Protein AF-0000000070488536 (afdb_homodimer)

Sequence (228 aa):
MSLSNERFMKEELINLRMKEGGNLTEHVNTFDMCIAGLQKVDVVYSTEDVAMMLWAPLPPSYEHFRKMLMIGKIILNFEEVVQDLVHHTLAQNFGDSSQVKIKMQDGVVGSLTEMSLSNERFMKEELINLRMKEGGNLTEHVNTFDMCIAGLQKVDVVYSTEDVAMMLWAPLPPSYEHFRKMLMIGKIILNFEEVVQDLVHHTLAQNFGDSSQVKIKMQDGVVGSLTE

Solvent-accessible surface area (backbone atoms only — not comparable to full-atom values): 13513 Å² total; per-residue (Å²): 121,55,73,61,51,49,51,49,36,49,43,50,54,63,57,53,66,49,55,84,89,50,58,62,68,61,48,51,51,54,52,49,50,32,53,53,55,31,45,72,64,71,46,79,74,54,56,54,55,53,28,43,67,62,50,58,41,48,35,76,93,42,44,70,60,46,51,50,57,64,70,43,88,68,83,50,41,53,69,57,48,51,52,52,46,52,55,50,54,50,48,54,52,41,67,72,29,81,81,66,78,80,80,75,82,65,73,76,76,64,82,74,74,123,122,53,74,61,51,48,53,50,36,50,42,51,55,64,57,53,66,49,55,83,89,50,60,64,69,61,48,51,50,55,51,48,51,32,52,53,56,31,44,70,64,72,46,79,73,55,56,54,54,53,27,43,67,63,52,56,40,49,35,76,94,40,45,68,59,46,51,51,59,64,69,43,87,67,83,49,40,52,69,57,48,51,51,52,48,52,54,50,52,50,49,55,53,41,65,73,26,82,82,64,78,80,80,77,81,66,71,76,73,61,76,74,73,121

Nearest PDB structures (foldseek):
  7nli-assembly1_B  TM=8.536E-01  e=3.505E-02  Saccharomyces cerevisiae
  7nlg-assembly2_C-2  TM=8.415E-01  e=3.949E-02  Saccharomyces cerevisiae
  8gyn-assembly1_A  TM=2.430E-01  e=7.065E+00  Danio rerio
  7nli-assembly1_B  TM=8.538E-01  e=3.543E-02  Saccharomyces cerevisiae
  7nlg-assembly2_C-2  TM=8.417E-01  e=3.991E-02  Saccharomyces cerevisiae

pLDDT: mean 81.38, std 21.71, range [22.3, 98.06]

Structure (mmCIF, N/CA/C/O backbone):
data_AF-0000000070488536-model_v1
#
loop_
_entity.id
_entity.type
_entity.pdbx_description
1 polymer 'PREDICTED: Retrovirus-related Pol poly from transposon TNT'
#
loop_
_atom_site.group_PDB
_atom_site.id
_atom_site.type_symbol
_atom_site.label_atom_id
_atom_site.label_alt_id
_atom_site.label_comp_id
_atom_site.label_asym_id
_atom_site.label_entity_id
_atom_site.label_seq_id
_atom_site.pdbx_PDB_ins_code
_atom_site.Cartn_x
_atom_site.Cartn_y
_atom_site.Cartn_z
_atom_site.occupancy
_atom_site.B_iso_or_equiv
_atom_site.auth_seq_id
_atom_site.auth_comp_id
_atom_site.auth_asym_id
_atom_site.auth_atom_id
_atom_site.pdbx_PDB_model_num
ATOM 1 N N . MET A 1 1 ? -12.781 1.729 -18.656 1 52.5 1 MET A N 1
ATOM 2 C CA . MET A 1 1 ? -11.391 1.304 -18.562 1 52.5 1 MET A CA 1
ATOM 3 C C . MET A 1 1 ? -11.297 -0.152 -18.109 1 52.5 1 MET A C 1
ATOM 5 O O . MET A 1 1 ? -12.211 -0.668 -17.469 1 52.5 1 MET A O 1
ATOM 9 N N . SER A 1 2 ? -10.445 -0.979 -18.672 1 67.88 2 SER A N 1
ATOM 10 C CA . SER A 1 2 ? -10.375 -2.434 -18.578 1 67.88 2 SER A CA 1
ATOM 11 C C . SER A 1 2 ? -9.914 -2.883 -17.203 1 67.88 2 SER A C 1
ATOM 13 O O . SER A 1 2 ? -9.391 -2.082 -16.422 1 67.88 2 SER A O 1
ATOM 15 N N . LEU A 1 3 ? -10.445 -3.957 -16.719 1 67.38 3 LEU A N 1
ATOM 16 C CA . LEU A 1 3 ? -9.969 -4.66 -15.531 1 67.38 3 LEU A CA 1
ATOM 17 C C . LEU A 1 3 ? -8.453 -4.551 -15.414 1 67.38 3 LEU A C 1
ATOM 19 O O . LEU A 1 3 ? -7.926 -4.375 -14.312 1 67.38 3 LEU A O 1
ATOM 23 N N . SER A 1 4 ? -7.895 -4.512 -16.5 1 77.44 4 SER A N 1
ATOM 24 C CA . SER A 1 4 ? -6.438 -4.426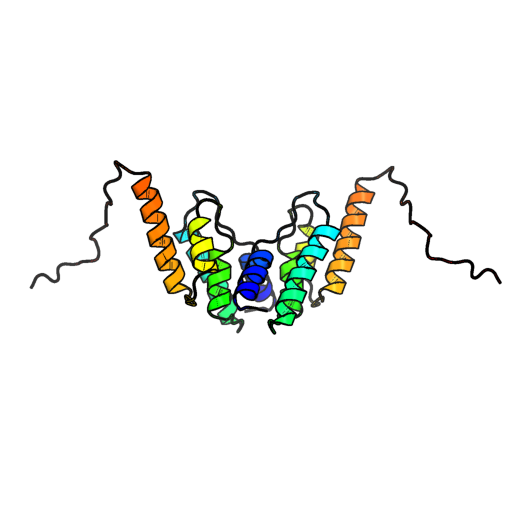 -16.547 1 77.44 4 SER A CA 1
ATOM 25 C C . SER A 1 4 ? -5.949 -3.07 -16.047 1 77.44 4 SER A C 1
ATOM 27 O O . SER A 1 4 ? -4.949 -2.988 -15.336 1 77.44 4 SER A O 1
ATOM 29 N N . ASN A 1 5 ? -6.699 -2.115 -16.297 1 84.88 5 ASN A N 1
ATOM 30 C CA . ASN A 1 5 ? -6.32 -0.778 -15.859 1 84.88 5 ASN A CA 1
ATOM 31 C C . ASN A 1 5 ? -6.477 -0.618 -14.352 1 84.88 5 ASN A C 1
ATOM 33 O O . ASN A 1 5 ? -5.664 0.049 -13.711 1 84.88 5 ASN A O 1
ATOM 37 N N . GLU A 1 6 ? -7.477 -1.291 -13.891 1 91.88 6 GLU A N 1
ATOM 38 C CA . GLU A 1 6 ? -7.715 -1.265 -12.453 1 91.88 6 GLU A CA 1
ATOM 39 C C . GLU A 1 6 ? -6.543 -1.869 -11.688 1 91.88 6 GLU A C 1
ATOM 41 O O . GLU A 1 6 ? -6.027 -1.26 -10.75 1 91.88 6 GLU A O 1
ATOM 46 N N . ARG A 1 7 ? -6.117 -3.008 -12.117 1 91.5 7 ARG A N 1
ATOM 47 C CA . ARG A 1 7 ? -5.012 -3.693 -11.461 1 91.5 7 ARG A CA 1
ATOM 48 C C . ARG A 1 7 ? -3.727 -2.879 -11.555 1 91.5 7 ARG A C 1
ATOM 50 O O . ARG A 1 7 ? -2.963 -2.797 -10.594 1 91.5 7 ARG A O 1
ATOM 57 N N . PHE A 1 8 ? -3.59 -2.318 -12.688 1 92.75 8 PHE A N 1
ATOM 58 C CA . PHE A 1 8 ? -2.391 -1.516 -12.898 1 92.75 8 PHE A CA 1
ATOM 59 C C . PHE A 1 8 ? -2.369 -0.315 -11.953 1 92.75 8 PHE A C 1
ATOM 61 O O . PHE A 1 8 ? -1.357 -0.047 -11.305 1 92.75 8 PHE A O 1
ATOM 68 N N . MET A 1 9 ? -3.445 0.365 -11.875 1 94.44 9 MET A N 1
ATOM 69 C CA . MET A 1 9 ? -3.525 1.554 -11.031 1 94.44 9 MET A CA 1
ATOM 70 C C . MET A 1 9 ? -3.365 1.188 -9.562 1 94.44 9 MET A C 1
ATOM 72 O O . MET A 1 9 ? -2.705 1.903 -8.805 1 94.44 9 MET A O 1
ATOM 76 N N . LYS A 1 10 ? -3.967 0.063 -9.211 1 95.81 10 LYS A N 1
ATOM 77 C CA . LYS A 1 10 ? -3.812 -0.388 -7.832 1 95.81 10 LYS A CA 1
ATOM 78 C C . LYS A 1 10 ? -2.359 -0.736 -7.527 1 95.81 10 LYS A C 1
ATOM 80 O O . LYS A 1 10 ? -1.839 -0.379 -6.469 1 95.81 10 LYS A O 1
ATOM 85 N N . GLU A 1 11 ? -1.736 -1.393 -8.477 1 95 11 GLU A N 1
ATOM 86 C CA . GLU A 1 11 ? -0.332 -1.748 -8.297 1 95 11 GLU A CA 1
ATOM 87 C C . GLU A 1 11 ? 0.54 -0.503 -8.156 1 95 11 GLU A C 1
ATOM 89 O O . GLU A 1 11 ? 1.431 -0.452 -7.309 1 95 11 GLU A O 1
ATOM 94 N N . GLU A 1 12 ? 0.282 0.421 -9.008 1 95.5 12 GLU A N 1
ATOM 95 C CA . GLU A 1 12 ? 1.028 1.675 -8.945 1 95.5 12 GLU A CA 1
ATOM 96 C C . GLU A 1 12 ? 0.834 2.365 -7.598 1 95.5 12 GLU A C 1
ATOM 98 O O . GLU A 1 12 ? 1.793 2.865 -7.008 1 95.5 12 GLU A O 1
ATOM 103 N N . LEU A 1 13 ? -0.349 2.354 -7.098 1 97.06 13 LEU A N 1
ATOM 104 C CA . LEU A 1 13 ? -0.687 3 -5.836 1 97.06 13 LEU A CA 1
ATOM 105 C C . LEU A 1 13 ? 0 2.301 -4.664 1 97.06 13 LEU A C 1
ATOM 107 O O . LEU A 1 13 ? 0.591 2.957 -3.805 1 97.06 13 LEU A O 1
ATOM 111 N N . ILE A 1 14 ? -0.033 1.025 -4.641 1 97.06 14 ILE A N 1
ATOM 112 C CA . ILE A 1 14 ? 0.523 0.214 -3.564 1 97.06 14 ILE A CA 1
ATOM 113 C C . ILE A 1 14 ? 2.037 0.404 -3.504 1 97.06 14 ILE A C 1
ATOM 115 O O . ILE A 1 14 ? 2.625 0.42 -2.42 1 97.06 14 ILE A O 1
ATOM 119 N N . ASN A 1 15 ? 2.658 0.594 -4.648 1 96.38 15 ASN A N 1
ATOM 120 C CA . ASN A 1 15 ? 4.113 0.68 -4.711 1 96.38 15 ASN A CA 1
ATOM 121 C C . ASN A 1 15 ? 4.59 2.129 -4.688 1 96.38 15 ASN A C 1
ATOM 123 O O . ASN A 1 15 ? 5.793 2.391 -4.645 1 96.38 15 ASN A O 1
ATOM 127 N N . LEU A 1 16 ? 3.695 3.049 -4.738 1 96.81 16 LEU A N 1
ATOM 128 C CA . LEU A 1 16 ? 4.07 4.457 -4.824 1 96.81 16 LEU A CA 1
ATOM 129 C C . LEU A 1 16 ? 4.789 4.906 -3.557 1 96.81 16 LEU A C 1
ATOM 131 O O . LEU A 1 16 ? 4.277 4.723 -2.449 1 96.81 16 LEU A O 1
ATOM 135 N N . ARG A 1 17 ? 5.902 5.473 -3.709 1 95.19 17 ARG A N 1
ATOM 136 C CA . ARG A 1 17 ? 6.715 6 -2.617 1 95.19 17 ARG A CA 1
ATOM 137 C C . ARG A 1 17 ? 7.434 7.277 -3.039 1 95.19 17 ARG A C 1
ATOM 139 O O . ARG A 1 17 ? 7.934 7.371 -4.164 1 95.19 17 ARG A O 1
ATOM 146 N N . MET A 1 18 ? 7.559 8.141 -2.051 1 93.75 18 MET A N 1
ATOM 147 C CA . MET A 1 18 ? 8.398 9.312 -2.268 1 93.75 18 MET A CA 1
ATOM 148 C C . MET A 1 18 ? 9.812 9.07 -1.754 1 93.75 18 MET A C 1
ATOM 150 O O . MET A 1 18 ? 10 8.602 -0.629 1 93.75 18 MET A O 1
ATOM 154 N N . LYS A 1 19 ? 10.789 9.398 -2.564 1 93.31 19 LYS A N 1
ATOM 155 C CA . LYS A 1 19 ? 12.172 9.305 -2.119 1 93.31 19 LYS A CA 1
ATOM 156 C C . LYS A 1 19 ? 12.539 10.492 -1.226 1 93.31 19 LYS A C 1
ATOM 158 O O . LYS A 1 19 ? 11.906 11.547 -1.29 1 93.31 19 LYS A O 1
ATOM 163 N N . GLU A 1 20 ? 13.578 10.156 -0.314 1 92.81 20 GLU A N 1
ATOM 1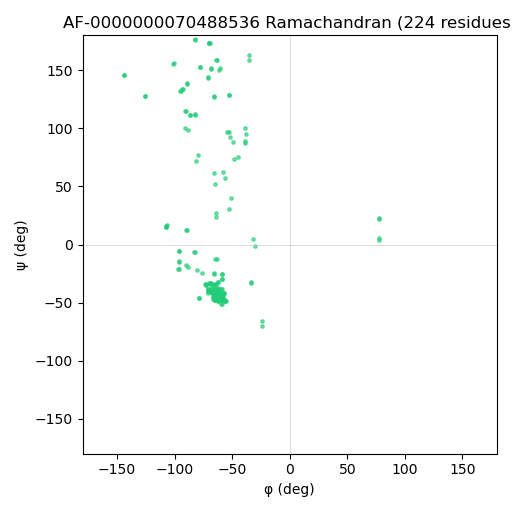64 C CA . GLU A 1 20 ? 14.109 11.281 0.453 1 92.81 20 GLU A CA 1
ATOM 165 C C . GLU A 1 20 ? 14.531 12.422 -0.465 1 92.81 20 GLU A C 1
ATOM 167 O O . GLU A 1 20 ? 15.242 12.211 -1.448 1 92.81 20 GLU A O 1
ATOM 172 N N . GLY A 1 21 ? 14.039 13.609 -0.149 1 88.38 21 GLY A N 1
ATOM 173 C CA . GLY A 1 21 ? 14.383 14.766 -0.956 1 88.38 21 GLY A CA 1
ATOM 174 C C . GLY A 1 21 ? 13.609 14.836 -2.26 1 88.38 21 GLY A C 1
ATOM 175 O O . GLY A 1 21 ? 13.898 15.68 -3.115 1 88.38 21 GLY A O 1
ATOM 176 N N . GLY A 1 22 ? 12.727 13.969 -2.457 1 91.69 22 GLY A N 1
ATOM 177 C CA . GLY A 1 22 ? 11.93 13.938 -3.676 1 91.69 22 GLY A CA 1
ATOM 178 C C . GLY A 1 22 ? 10.961 15.094 -3.783 1 91.69 22 GLY A C 1
ATOM 179 O O . GLY A 1 22 ? 10.82 15.891 -2.848 1 91.69 22 GLY A O 1
ATOM 180 N N . ASN A 1 23 ? 10.328 15.203 -4.871 1 92.69 23 ASN A N 1
ATOM 181 C CA . ASN A 1 23 ? 9.391 16.266 -5.184 1 92.69 23 ASN A CA 1
ATOM 182 C C . ASN A 1 23 ? 7.984 15.945 -4.688 1 92.69 23 ASN A C 1
ATOM 184 O O . ASN A 1 23 ? 7.316 15.07 -5.242 1 92.69 23 ASN A O 1
ATOM 188 N N . LEU A 1 24 ? 7.547 16.672 -3.705 1 93.19 24 LEU A N 1
ATOM 189 C CA . LEU A 1 24 ? 6.246 16.422 -3.086 1 93.19 24 LEU A CA 1
ATOM 190 C C . LEU A 1 24 ? 5.121 16.609 -4.098 1 93.19 24 LEU A C 1
ATOM 192 O O . LEU A 1 24 ? 4.188 15.797 -4.141 1 93.19 24 LEU A O 1
ATOM 196 N N . THR A 1 25 ? 5.191 17.688 -4.875 1 93.38 25 THR A N 1
ATOM 197 C CA . THR A 1 25 ? 4.156 17.969 -5.863 1 93.38 25 THR A CA 1
ATOM 198 C C . THR A 1 25 ? 4.047 16.828 -6.871 1 93.38 25 THR A C 1
ATOM 200 O O . THR A 1 25 ? 2.943 16.391 -7.195 1 93.38 25 THR A O 1
ATOM 203 N N . GLU A 1 26 ? 5.148 16.344 -7.355 1 95.5 26 GLU A N 1
ATOM 204 C CA . GLU A 1 26 ? 5.145 15.219 -8.281 1 95.5 26 GLU A CA 1
ATOM 205 C C . GLU A 1 26 ? 4.547 13.969 -7.633 1 95.5 26 GLU A C 1
ATOM 207 O O . GLU A 1 26 ? 3.762 13.258 -8.258 1 95.5 26 GLU A O 1
ATOM 212 N N . HIS A 1 27 ? 4.93 13.727 -6.414 1 96.56 27 HIS A N 1
ATOM 213 C CA . HIS A 1 27 ? 4.398 12.586 -5.676 1 96.56 27 HIS A CA 1
ATOM 214 C C . HIS A 1 27 ? 2.885 12.672 -5.535 1 96.56 27 HIS A C 1
ATOM 216 O O . HIS A 1 27 ? 2.17 11.719 -5.844 1 96.56 27 HIS A O 1
ATOM 222 N N . VAL A 1 28 ? 2.395 13.82 -5.137 1 96.94 28 VAL A N 1
ATOM 223 C CA . VAL A 1 28 ? 0.968 14.039 -4.918 1 96.94 28 VAL A CA 1
ATOM 224 C C . VAL A 1 28 ? 0.221 13.922 -6.246 1 96.94 28 VAL A C 1
ATOM 226 O O . VAL A 1 28 ? -0.867 13.344 -6.305 1 96.94 28 VAL A O 1
ATOM 229 N N . ASN A 1 29 ? 0.796 14.453 -7.293 1 96.94 29 ASN A N 1
ATOM 230 C CA . ASN A 1 29 ? 0.165 14.375 -8.609 1 96.94 29 ASN A CA 1
ATOM 231 C C . ASN A 1 29 ? 0.019 12.938 -9.078 1 96.94 29 ASN A C 1
ATOM 233 O O . ASN A 1 29 ? -1.028 12.547 -9.602 1 96.94 29 ASN A O 1
ATOM 237 N N . THR A 1 30 ? 1.078 12.18 -8.961 1 97.5 30 THR A N 1
ATOM 238 C CA . THR A 1 30 ? 1.015 10.773 -9.344 1 97.5 30 THR A CA 1
ATOM 239 C C . THR A 1 30 ? -0.043 10.039 -8.523 1 97.5 30 THR A C 1
ATOM 241 O O . THR A 1 30 ? -0.825 9.258 -9.07 1 97.5 30 THR A O 1
ATOM 244 N N . PHE A 1 31 ? -0.039 10.312 -7.211 1 98.06 31 PHE A N 1
ATOM 245 C CA . PHE A 1 31 ? -1.028 9.727 -6.316 1 98.06 31 PHE A CA 1
ATOM 246 C C . PHE A 1 31 ? -2.441 10.055 -6.777 1 98.06 31 PHE A C 1
ATOM 248 O O . PHE A 1 31 ? -3.283 9.164 -6.906 1 98.06 31 PHE A O 1
ATOM 255 N N . ASP A 1 32 ? -2.668 11.266 -7.047 1 96.69 32 ASP A N 1
ATOM 256 C CA . ASP A 1 32 ? -3.979 11.742 -7.473 1 96.69 32 ASP A CA 1
ATOM 257 C C . ASP A 1 32 ? -4.406 11.094 -8.789 1 96.69 32 ASP A C 1
ATOM 259 O O . ASP A 1 32 ? -5.574 10.75 -8.969 1 96.69 32 ASP A O 1
ATOM 263 N N . MET A 1 33 ? -3.516 10.977 -9.648 1 97 33 MET A N 1
ATOM 264 C CA . MET A 1 33 ? -3.811 10.336 -10.922 1 97 33 MET A CA 1
ATOM 265 C C . MET A 1 33 ? -4.27 8.891 -10.719 1 97 33 MET A C 1
ATOM 267 O O . MET A 1 33 ? -5.215 8.438 -11.367 1 97 33 MET A O 1
ATOM 271 N N . CYS A 1 34 ? -3.621 8.188 -9.859 1 97.5 34 CYS A N 1
ATOM 272 C CA . CYS A 1 34 ? -4.004 6.805 -9.578 1 97.5 34 CYS A CA 1
ATOM 273 C C . CYS A 1 34 ? -5.402 6.738 -8.969 1 97.5 34 CYS A C 1
ATOM 275 O O . CYS A 1 34 ? -6.238 5.949 -9.414 1 97.5 34 CYS A O 1
ATOM 277 N N . ILE A 1 35 ? -5.648 7.598 -8.016 1 97.56 35 ILE A N 1
ATOM 278 C CA . ILE A 1 35 ? -6.934 7.613 -7.32 1 97.56 35 ILE A CA 1
ATOM 279 C C . ILE A 1 35 ? -8.039 7.973 -8.305 1 97.56 35 ILE A C 1
ATOM 281 O O . ILE A 1 35 ? -9.086 7.32 -8.336 1 97.56 35 ILE A O 1
ATOM 285 N N . ALA A 1 36 ? -7.801 9.008 -9.086 1 96 36 ALA A N 1
ATOM 286 C CA . ALA A 1 36 ? -8.773 9.422 -10.094 1 96 36 ALA A CA 1
ATOM 287 C C . ALA A 1 36 ? -9.031 8.312 -11.102 1 96 36 ALA A C 1
ATOM 289 O O . ALA A 1 36 ? -10.172 8.086 -11.508 1 96 36 ALA A O 1
ATOM 290 N N . GLY A 1 37 ? -7.945 7.699 -11.516 1 96.12 37 GLY A N 1
ATOM 291 C CA . GLY A 1 37 ? -8.086 6.582 -12.438 1 96.12 37 GLY A CA 1
ATOM 292 C C . GLY A 1 37 ? -8.922 5.449 -11.883 1 96.12 37 GLY A C 1
ATOM 293 O O . GLY A 1 37 ? -9.75 4.875 -12.594 1 96.12 37 GLY A O 1
ATOM 294 N N . LEU A 1 38 ? -8.82 5.148 -10.68 1 96.31 38 LEU A N 1
ATOM 295 C CA . LEU A 1 38 ? -9.57 4.086 -10.023 1 96.31 38 LEU A CA 1
ATOM 296 C C . LEU A 1 38 ? -11.039 4.473 -9.883 1 96.31 38 LEU A C 1
ATOM 298 O O . LEU A 1 38 ? -11.93 3.631 -10.047 1 96.31 38 LEU A O 1
ATOM 302 N N . GLN A 1 39 ? -11.258 5.699 -9.594 1 95 39 GLN A N 1
ATOM 303 C CA . GLN A 1 39 ? -12.625 6.184 -9.461 1 95 39 GLN A CA 1
ATOM 304 C C . GLN A 1 39 ? -13.391 6.043 -10.773 1 95 39 GLN A C 1
ATOM 306 O O . GLN A 1 39 ? -14.594 5.773 -10.773 1 95 39 GLN A O 1
ATOM 311 N N . LYS A 1 40 ? -12.664 6.18 -11.836 1 94.94 40 LYS A N 1
ATOM 312 C CA . LYS A 1 40 ? -13.289 6.074 -13.148 1 94.94 40 LYS A CA 1
ATOM 313 C C . LYS A 1 40 ? -13.805 4.664 -13.406 1 94.94 40 LYS A C 1
ATOM 315 O O . LYS A 1 40 ? -14.664 4.457 -14.266 1 94.94 40 LYS A O 1
ATOM 320 N N . VAL A 1 41 ? -13.289 3.701 -12.797 1 93.5 41 VAL A N 1
ATOM 321 C CA . VAL A 1 41 ? -13.734 2.32 -12.961 1 93.5 41 VAL A CA 1
ATOM 322 C C . VAL A 1 41 ? -14.492 1.868 -11.711 1 93.5 41 VAL A C 1
ATOM 324 O O . VAL A 1 41 ? -14.469 0.688 -11.359 1 93.5 41 VAL A O 1
ATOM 327 N N . ASP A 1 42 ? -14.914 2.805 -10.867 1 93.5 42 ASP A N 1
ATOM 328 C CA . ASP A 1 42 ? -15.836 2.645 -9.742 1 93.5 42 ASP A CA 1
ATOM 329 C C . ASP A 1 42 ? -15.133 2.018 -8.539 1 93.5 42 ASP A C 1
ATOM 331 O O . ASP A 1 42 ? -15.742 1.258 -7.785 1 93.5 42 ASP A O 1
ATOM 335 N N . VAL A 1 43 ? -13.906 2.143 -8.484 1 93.94 43 VAL A N 1
ATOM 336 C CA . VAL A 1 43 ? -13.172 1.801 -7.266 1 93.94 43 VAL A CA 1
ATOM 337 C C . VAL A 1 43 ? -13.047 3.033 -6.375 1 93.94 43 VAL A C 1
ATOM 339 O O . VAL A 1 43 ? -12.391 4.012 -6.742 1 93.94 43 VAL A O 1
ATOM 342 N N . VAL A 1 44 ? -13.719 2.859 -5.223 1 94.06 44 VAL A N 1
ATOM 343 C CA . VAL A 1 44 ? -13.742 3.994 -4.305 1 94.06 44 VAL A CA 1
ATOM 344 C C . VAL A 1 44 ? -13.242 3.561 -2.93 1 94.06 44 VAL A C 1
ATOM 346 O O . VAL A 1 44 ? -13.68 2.539 -2.398 1 94.06 44 VAL A O 1
ATOM 349 N N . TYR A 1 45 ? -12.305 4.305 -2.459 1 94.62 45 TYR A N 1
ATOM 350 C CA . TYR A 1 45 ? -11.773 4.094 -1.118 1 94.62 45 TYR A CA 1
ATOM 351 C C . TYR A 1 45 ? -12.359 5.102 -0.135 1 94.62 45 TYR A C 1
ATOM 353 O O . TYR A 1 45 ? -12.828 6.172 -0.535 1 94.62 45 TYR A O 1
ATOM 361 N N . SER A 1 46 ? -12.359 4.699 1.14 1 93.06 46 SER A N 1
ATOM 362 C CA . SER A 1 46 ? -12.789 5.656 2.152 1 93.06 46 SER A CA 1
ATOM 363 C C . SER A 1 46 ? -11.852 6.859 2.211 1 93.06 46 SER A C 1
ATOM 365 O O . SER A 1 46 ? -10.68 6.758 1.842 1 93.06 46 SER A O 1
ATOM 367 N N . THR A 1 47 ? -12.367 7.941 2.75 1 92.69 47 THR A N 1
ATOM 368 C CA . THR A 1 47 ? -11.594 9.172 2.904 1 92.69 47 THR A CA 1
ATOM 369 C C . THR A 1 47 ? -10.336 8.922 3.732 1 92.69 47 THR A C 1
ATOM 371 O O . THR A 1 47 ? -9.25 9.375 3.367 1 92.69 47 THR A O 1
ATOM 374 N N . GLU A 1 48 ? -10.438 8.219 4.73 1 90.31 48 GLU A N 1
ATOM 375 C CA . GLU A 1 48 ? -9.312 7.93 5.613 1 90.31 48 GLU A CA 1
ATOM 376 C C . GLU A 1 48 ? -8.273 7.047 4.918 1 90.31 48 GLU A C 1
ATOM 378 O O . GLU A 1 48 ? -7.07 7.281 5.043 1 90.31 48 GLU A O 1
ATOM 383 N N . ASP A 1 49 ? -8.758 6.078 4.184 1 94 49 ASP A N 1
ATOM 384 C CA . ASP A 1 49 ? -7.832 5.176 3.496 1 94 49 ASP A CA 1
ATOM 385 C C . ASP A 1 49 ? -7.023 5.922 2.438 1 94 49 ASP A C 1
ATOM 387 O O . ASP A 1 49 ? -5.816 5.711 2.311 1 94 49 ASP A O 1
ATOM 391 N N . VAL A 1 50 ? -7.723 6.742 1.714 1 96.38 50 VAL A N 1
ATOM 392 C CA . VAL A 1 50 ? -7.031 7.531 0.7 1 96.38 50 VAL A CA 1
ATOM 393 C C . VAL A 1 50 ? -5.977 8.414 1.363 1 96.38 50 VAL A C 1
ATOM 395 O O . VAL A 1 50 ? -4.828 8.469 0.912 1 96.38 50 VAL A O 1
ATOM 398 N N . ALA A 1 51 ? -6.332 9.07 2.426 1 95.31 51 ALA A N 1
ATOM 399 C CA . ALA A 1 51 ? -5.402 9.938 3.15 1 95.31 51 ALA A CA 1
ATOM 400 C C . ALA A 1 51 ? -4.199 9.141 3.656 1 95.31 51 ALA A C 1
ATOM 402 O O . ALA A 1 51 ? -3.053 9.562 3.488 1 95.31 51 ALA A O 1
ATOM 403 N N . MET A 1 52 ? -4.438 8.047 4.188 1 95.44 52 MET A N 1
ATOM 404 C CA . MET A 1 52 ? -3.375 7.234 4.77 1 95.44 52 MET A CA 1
ATOM 405 C C . MET A 1 52 ? -2.439 6.703 3.689 1 95.44 52 MET A C 1
ATOM 407 O O . MET A 1 52 ? -1.223 6.672 3.873 1 95.44 52 MET A O 1
ATOM 411 N N . MET A 1 53 ? -3.002 6.254 2.555 1 97.06 53 MET A N 1
ATOM 412 C CA . MET A 1 53 ? -2.186 5.742 1.456 1 97.06 53 MET A CA 1
ATOM 413 C C . MET A 1 53 ? -1.216 6.809 0.958 1 97.06 53 MET A C 1
ATOM 415 O O . MET A 1 53 ? -0.139 6.488 0.454 1 97.06 53 MET A O 1
ATOM 419 N N . LEU A 1 54 ? -1.582 8.016 1.166 1 96.69 54 LEU A N 1
ATOM 420 C CA . LEU A 1 54 ? -0.719 9.109 0.734 1 96.69 54 LEU A CA 1
ATOM 421 C C . LEU A 1 54 ? 0.43 9.312 1.715 1 96.69 54 LEU A C 1
ATOM 423 O O . LEU A 1 54 ? 1.593 9.391 1.31 1 96.69 54 LEU A O 1
ATOM 427 N N . TRP A 1 55 ? 0.089 9.32 2.994 1 94.12 55 TRP A N 1
ATOM 428 C CA . TRP A 1 55 ? 1.085 9.812 3.939 1 94.12 55 TRP A CA 1
ATOM 429 C C . TRP A 1 55 ? 1.867 8.656 4.559 1 94.12 55 TRP A C 1
ATOM 431 O O . TRP A 1 55 ? 2.994 8.844 5.023 1 94.12 55 TRP A O 1
ATOM 441 N N . ALA A 1 56 ? 1.378 7.441 4.559 1 93 56 ALA A N 1
ATOM 442 C CA . ALA A 1 56 ? 2.031 6.332 5.246 1 93 56 ALA A CA 1
ATOM 443 C C . ALA A 1 56 ? 3.373 6 4.598 1 93 56 ALA A C 1
ATOM 445 O O . ALA A 1 56 ? 4.348 5.699 5.293 1 93 56 ALA A O 1
ATOM 446 N N . PRO A 1 57 ? 3.479 6.148 3.26 1 92.75 57 PRO A N 1
ATOM 447 C CA . PRO A 1 57 ? 4.734 5.742 2.623 1 92.75 57 PRO A CA 1
ATOM 448 C C . PRO A 1 57 ? 5.75 6.875 2.545 1 92.75 57 PRO A C 1
ATOM 450 O O . PRO A 1 57 ? 6.773 6.75 1.864 1 92.75 57 PRO A O 1
ATOM 453 N N . LEU A 1 58 ? 5.562 7.93 3.205 1 94.69 58 LEU A N 1
ATOM 454 C CA . LEU A 1 58 ? 6.5 9.047 3.148 1 94.69 58 LEU A CA 1
ATOM 455 C C . LEU A 1 58 ? 7.828 8.68 3.807 1 94.69 58 LEU A C 1
ATOM 457 O O . LEU A 1 58 ? 7.859 7.859 4.73 1 94.69 58 LEU A O 1
ATOM 461 N N . PRO A 1 59 ? 8.898 9.289 3.338 1 95.06 59 PRO A N 1
ATOM 462 C CA . PRO A 1 59 ? 10.227 8.914 3.826 1 95.06 59 PRO A CA 1
ATOM 463 C C . PRO A 1 59 ? 10.469 9.336 5.273 1 95.06 59 PRO A C 1
ATOM 465 O O . PRO A 1 59 ? 9.641 10.047 5.859 1 95.06 59 PRO A O 1
ATOM 468 N N . PRO A 1 60 ? 11.547 8.945 5.832 1 94.31 60 PRO A N 1
ATOM 469 C CA . PRO A 1 60 ? 11.859 9.156 7.246 1 94.31 60 PRO A CA 1
ATOM 470 C C . PRO A 1 60 ? 11.867 10.633 7.637 1 94.31 60 PRO A C 1
A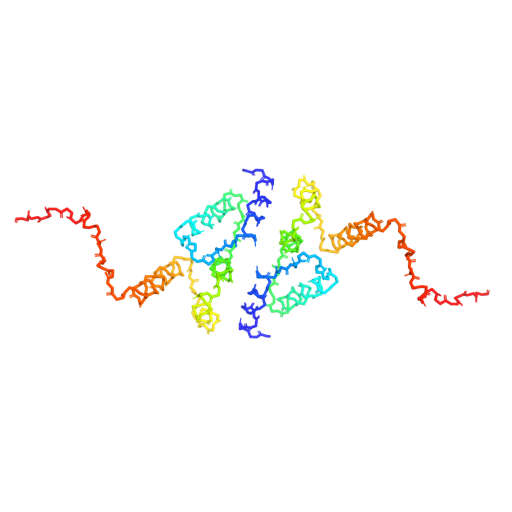TOM 472 O O . PRO A 1 60 ? 11.531 10.977 8.773 1 94.31 60 PRO A O 1
ATOM 475 N N . SER A 1 61 ? 12.172 11.5 6.781 1 90.81 61 SER A N 1
ATOM 476 C CA . SER A 1 61 ? 12.195 12.93 7.094 1 90.81 61 SER A CA 1
ATOM 477 C C . SER A 1 61 ? 10.805 13.438 7.438 1 90.81 61 SER A C 1
ATOM 479 O O . SER A 1 61 ? 10.664 14.523 8.016 1 90.81 61 SER A O 1
ATOM 481 N N . TYR A 1 62 ? 9.781 12.602 7.156 1 92.69 62 TYR A N 1
ATOM 482 C CA . TYR A 1 62 ? 8.406 12.984 7.441 1 92.69 62 TYR A CA 1
ATOM 483 C C . TYR A 1 62 ? 7.859 12.211 8.641 1 92.69 62 TYR A C 1
ATOM 485 O O . TYR A 1 62 ? 6.648 12.188 8.867 1 92.69 62 TYR A O 1
ATOM 493 N N . GLU A 1 63 ? 8.719 11.625 9.359 1 92.88 63 GLU A N 1
ATOM 494 C CA . GLU A 1 63 ? 8.297 10.75 10.445 1 92.88 63 GLU A CA 1
ATOM 495 C C . GLU A 1 63 ? 7.438 11.5 11.461 1 92.88 63 GLU A C 1
ATOM 497 O O . GLU A 1 63 ? 6.414 10.984 11.914 1 92.88 63 GLU A O 1
ATOM 502 N N . HIS A 1 64 ? 7.855 12.656 11.859 1 90.31 64 HIS A N 1
ATOM 503 C CA . HIS A 1 64 ? 7.086 13.438 12.812 1 90.31 64 HIS A CA 1
ATOM 504 C C . HIS A 1 64 ? 5.695 13.75 12.281 1 90.31 64 HIS A C 1
ATOM 506 O O . HIS A 1 64 ? 4.703 13.633 13 1 90.31 64 HIS A O 1
ATOM 512 N N . PHE A 1 65 ? 5.637 14.109 11.07 1 91.5 65 PHE A N 1
ATOM 513 C CA . PHE A 1 65 ? 4.363 14.383 10.414 1 91.5 65 PHE A CA 1
ATOM 514 C C . PHE A 1 65 ? 3.463 13.156 10.438 1 91.5 65 PHE A C 1
ATOM 516 O O . PHE A 1 65 ? 2.289 13.25 10.797 1 91.5 65 PHE A O 1
ATOM 523 N N . ARG A 1 66 ? 3.98 12.031 10.016 1 92.62 66 ARG A N 1
ATOM 524 C CA . ARG A 1 66 ? 3.227 10.781 9.992 1 92.62 66 ARG A CA 1
ATOM 525 C C . ARG A 1 66 ? 2.693 10.43 11.375 1 92.62 66 ARG A C 1
ATOM 527 O O . ARG A 1 66 ? 1.545 10.008 11.516 1 92.62 66 ARG A O 1
ATOM 534 N N . LYS A 1 67 ? 3.543 10.641 12.375 1 92 67 LYS A N 1
ATOM 535 C CA . LYS A 1 67 ? 3.145 10.336 13.75 1 92 67 LYS A CA 1
ATOM 536 C C . LYS A 1 67 ? 1.989 11.227 14.195 1 92 67 LYS A C 1
ATOM 538 O O . LYS A 1 67 ? 1.06 10.766 14.859 1 92 67 LYS A O 1
ATOM 543 N N . MET A 1 68 ? 2.004 12.453 13.805 1 89.94 68 MET A N 1
ATOM 544 C CA . MET A 1 68 ? 0.931 13.391 14.141 1 89.94 68 MET A CA 1
ATOM 545 C C . MET A 1 68 ? -0.391 12.938 13.523 1 89.94 68 MET A C 1
ATOM 547 O O . MET A 1 68 ? -1.439 13.023 14.164 1 89.94 68 MET A O 1
ATOM 551 N N . LEU A 1 69 ? -0.286 12.484 12.367 1 89.81 69 LEU A N 1
ATOM 552 C CA . LEU A 1 69 ? -1.495 12.039 11.688 1 89.81 69 LEU A CA 1
ATOM 553 C C . LEU A 1 69 ? -1.99 10.719 12.258 1 89.81 69 LEU A C 1
ATOM 555 O O . LEU A 1 69 ? -3.199 10.477 12.336 1 89.81 69 LEU A O 1
ATOM 559 N N . MET A 1 70 ? -1.075 9.938 12.641 1 88.88 70 MET A N 1
ATOM 560 C CA . MET A 1 70 ? -1.375 8.625 13.188 1 88.88 70 MET A CA 1
ATOM 561 C C . MET A 1 70 ? -2.139 8.742 14.5 1 88.88 70 MET A C 1
ATOM 563 O O . MET A 1 70 ? -3.123 8.031 14.719 1 88.88 70 MET A O 1
ATOM 567 N N . ILE A 1 71 ? -1.742 9.664 15.281 1 86.56 71 ILE A N 1
ATOM 568 C CA . ILE A 1 71 ? -2.291 9.734 16.625 1 86.56 71 ILE A CA 1
ATOM 569 C C . ILE A 1 71 ? -3.443 10.742 16.672 1 86.56 71 ILE A C 1
ATOM 571 O O . ILE A 1 71 ? -4.219 10.766 17.625 1 86.56 71 ILE A O 1
ATOM 575 N N . GLY A 1 72 ? -3.514 11.523 15.633 1 83.5 72 GLY A N 1
ATOM 576 C CA . GLY A 1 72 ? -4.555 12.539 15.617 1 83.5 72 GLY A CA 1
ATOM 577 C C . GLY A 1 72 ? -5.957 11.961 15.664 1 83.5 72 GLY A C 1
ATOM 578 O O . GLY A 1 72 ? -6.195 10.859 15.156 1 83.5 72 GLY A O 1
ATOM 579 N N . LYS A 1 73 ? -6.816 12.758 16.25 1 78.88 73 LYS A N 1
ATOM 580 C CA . LYS A 1 73 ? -8.188 12.297 16.438 1 78.88 73 LYS A CA 1
ATOM 581 C C . LYS A 1 73 ? -9.055 12.633 15.227 1 78.88 73 LYS A C 1
ATOM 583 O O . LYS A 1 73 ? -10.086 12 15 1 78.88 73 LYS A O 1
ATOM 588 N N . ILE A 1 74 ? -8.594 13.531 14.508 1 76.25 74 ILE A N 1
ATOM 589 C CA . ILE A 1 74 ? -9.391 13.992 13.375 1 76.25 74 ILE A CA 1
ATOM 590 C C . ILE A 1 74 ? -9 13.219 12.117 1 76.25 74 ILE A C 1
ATOM 592 O O . ILE A 1 74 ? -7.816 12.953 11.891 1 76.25 74 ILE A O 1
ATOM 596 N N . ILE A 1 75 ? -10.039 12.789 11.422 1 76.06 75 ILE A N 1
ATOM 597 C CA . ILE A 1 75 ? -9.812 12.195 10.109 1 76.06 75 ILE A CA 1
ATOM 598 C C . ILE A 1 75 ? -9.664 13.297 9.07 1 76.06 75 ILE A C 1
ATOM 600 O O . ILE A 1 75 ? -10.609 14.047 8.805 1 76.06 75 ILE A O 1
ATOM 604 N N . LEU A 1 76 ? -8.484 13.383 8.586 1 85.56 76 LEU A N 1
ATOM 605 C CA . LEU A 1 76 ? -8.234 14.359 7.531 1 85.56 76 LEU A CA 1
ATOM 606 C C . LEU A 1 76 ? -8.5 13.75 6.156 1 85.56 76 LEU A C 1
ATOM 608 O O . LEU A 1 76 ? -8.203 12.578 5.922 1 85.56 76 LEU A O 1
ATOM 612 N N . ASN A 1 77 ? -9.133 14.594 5.328 1 89.19 77 ASN A N 1
ATOM 613 C CA . ASN A 1 77 ? -9.258 14.148 3.943 1 89.19 77 ASN A CA 1
ATOM 614 C C . ASN A 1 77 ? -7.984 14.43 3.146 1 89.19 77 ASN A C 1
ATOM 616 O O . ASN A 1 77 ? -7.035 15.008 3.674 1 89.19 77 ASN A O 1
ATOM 620 N N . PHE A 1 78 ? -8.023 13.992 1.948 1 91.88 78 PHE A N 1
ATOM 621 C CA . PHE A 1 78 ? -6.863 14.07 1.065 1 91.88 78 PHE A CA 1
ATOM 622 C C . PHE A 1 78 ? -6.375 15.508 0.938 1 91.88 78 PHE A C 1
ATOM 624 O O . PHE A 1 78 ? -5.188 15.781 1.129 1 91.88 78 PHE A O 1
ATOM 631 N N . GLU A 1 79 ? -7.23 16.406 0.696 1 92.25 79 GLU A N 1
ATOM 632 C CA . GLU A 1 79 ? -6.863 17.797 0.486 1 92.25 79 GLU A CA 1
ATOM 633 C C . GLU A 1 79 ? -6.242 18.406 1.744 1 92.25 79 GLU A C 1
ATOM 635 O O . GLU A 1 79 ? -5.27 19.156 1.663 1 92.25 79 GLU A O 1
ATOM 640 N N . GLU A 1 80 ? -6.77 18.109 2.842 1 93.12 80 GLU A N 1
ATOM 641 C CA . GLU A 1 80 ? -6.246 18.609 4.113 1 93.12 80 GLU A CA 1
ATOM 642 C C . GLU A 1 80 ? -4.855 18.047 4.391 1 93.12 80 GLU A C 1
ATOM 644 O O . GLU A 1 80 ? -3.973 18.766 4.863 1 93.12 80 GLU A O 1
ATOM 649 N N . VAL A 1 81 ? -4.625 16.812 4.094 1 94.31 81 VAL A N 1
ATOM 650 C CA . VAL A 1 81 ? -3.318 16.188 4.293 1 94.31 81 VAL A CA 1
ATOM 651 C C . VAL A 1 81 ? -2.289 16.844 3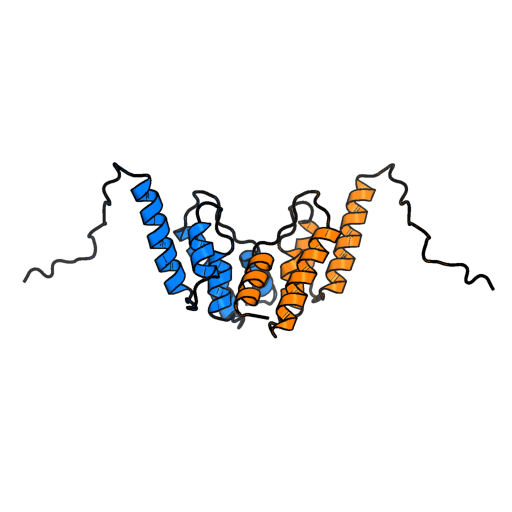.373 1 94.31 81 VAL A C 1
ATOM 653 O O . VAL A 1 81 ? -1.174 17.156 3.799 1 94.31 81 VAL A O 1
ATOM 656 N N . VAL A 1 82 ? -2.678 17.047 2.15 1 94.75 82 VAL A N 1
ATOM 657 C CA . VAL A 1 82 ? -1.778 17.672 1.187 1 94.75 82 VAL A CA 1
ATOM 658 C C . VAL A 1 82 ? -1.392 19.078 1.673 1 94.75 82 VAL A C 1
ATOM 660 O O . VAL A 1 82 ? -0.218 19.453 1.629 1 94.75 82 VAL A O 1
ATOM 663 N N . GLN A 1 83 ? -2.363 19.766 2.125 1 93.31 83 GLN A N 1
ATOM 664 C CA . GLN A 1 83 ? -2.09 21.094 2.648 1 93.31 83 GLN A CA 1
ATOM 665 C C . GLN A 1 83 ? -1.108 21.047 3.814 1 93.31 83 GLN A C 1
ATOM 667 O O . GLN A 1 83 ? -0.159 21.828 3.875 1 93.31 83 GLN A O 1
ATOM 672 N N . ASP A 1 84 ? -1.325 20.156 4.738 1 91.5 84 ASP A N 1
ATOM 673 C CA . ASP A 1 84 ? -0.436 20 5.883 1 91.5 84 ASP A CA 1
ATOM 674 C C . ASP A 1 84 ? 0.967 19.594 5.438 1 91.5 84 ASP A C 1
ATOM 676 O O . ASP A 1 84 ? 1.962 20.062 5.996 1 91.5 84 ASP A O 1
ATOM 680 N N . LEU A 1 85 ? 1.004 18.75 4.453 1 92.56 85 LEU A N 1
ATOM 681 C CA . LEU A 1 85 ? 2.277 18.281 3.922 1 92.56 85 LEU A CA 1
ATOM 682 C C . LEU A 1 85 ? 3.061 19.422 3.287 1 92.56 85 LEU A C 1
ATOM 684 O O . LEU A 1 85 ? 4.27 19.547 3.49 1 92.56 85 LEU A O 1
ATOM 688 N N . VAL A 1 86 ? 2.387 20.172 2.49 1 90.81 86 VAL A N 1
ATOM 689 C CA . VAL A 1 86 ? 3.016 21.312 1.839 1 90.81 86 VAL A CA 1
ATOM 690 C C . VAL A 1 86 ? 3.568 22.266 2.895 1 90.81 86 VAL A C 1
ATOM 692 O O . VAL A 1 86 ? 4.711 22.734 2.791 1 90.81 86 VAL A O 1
ATOM 695 N N . HIS A 1 87 ? 2.787 22.531 3.924 1 87.94 87 HIS A N 1
ATOM 696 C CA . HIS A 1 87 ? 3.221 23.391 5.02 1 87.94 87 HIS A CA 1
ATOM 697 C C . HIS A 1 87 ? 4.449 22.812 5.719 1 87.94 87 HIS A C 1
ATOM 699 O O . HIS A 1 87 ? 5.395 23.531 6.027 1 87.94 87 HIS A O 1
ATOM 705 N N . HIS A 1 88 ? 4.422 21.562 5.883 1 85.5 88 HIS A N 1
ATOM 706 C CA . HIS A 1 88 ? 5.531 20.875 6.535 1 85.5 88 HIS A CA 1
ATOM 707 C C . HIS A 1 88 ? 6.797 20.953 5.688 1 85.5 88 HIS A C 1
ATOM 709 O O . HIS A 1 88 ? 7.883 21.219 6.207 1 85.5 88 HIS A O 1
ATOM 715 N N . THR A 1 89 ? 6.695 20.688 4.449 1 85.25 89 THR A N 1
ATOM 716 C CA . THR A 1 89 ? 7.828 20.688 3.531 1 85.25 89 THR A CA 1
ATOM 717 C C . THR A 1 89 ? 8.422 22.078 3.406 1 85.25 89 THR A C 1
ATOM 719 O O . THR A 1 89 ? 9.641 22.25 3.361 1 85.25 89 THR A O 1
ATOM 722 N N . LEU A 1 90 ? 7.527 23.047 3.395 1 82.62 90 LEU A N 1
ATOM 723 C CA . LEU A 1 90 ? 7.984 24.438 3.35 1 82.62 90 LEU A CA 1
ATOM 724 C C . LEU A 1 90 ? 8.742 24.797 4.621 1 82.62 90 LEU A C 1
ATOM 726 O O . LEU A 1 90 ? 9.773 25.469 4.562 1 82.62 90 LEU A O 1
ATOM 730 N N . ALA A 1 91 ? 8.305 24.359 5.695 1 79.69 91 ALA A N 1
ATOM 731 C CA . ALA A 1 91 ? 8.953 24.641 6.98 1 79.69 91 ALA A CA 1
ATOM 732 C C . ALA A 1 91 ? 10.32 23.969 7.062 1 79.69 91 ALA A C 1
ATOM 734 O O . ALA A 1 91 ? 11.258 24.531 7.629 1 79.69 91 ALA A O 1
ATOM 735 N N . GLN A 1 92 ? 10.484 22.797 6.535 1 76.69 92 GLN A N 1
ATOM 736 C CA . GLN A 1 92 ? 11.75 22.062 6.527 1 76.69 92 GLN A CA 1
ATOM 737 C C . GLN A 1 92 ? 12.781 22.766 5.641 1 76.69 92 GLN A C 1
ATOM 739 O O . GLN A 1 92 ? 13.977 22.766 5.945 1 76.69 92 GLN A O 1
ATOM 744 N N . ASN A 1 93 ? 12.234 23.203 4.543 1 74 93 ASN A N 1
ATOM 745 C CA . ASN A 1 93 ? 13.117 23.891 3.605 1 74 93 ASN A CA 1
ATOM 746 C C . ASN A 1 93 ? 13.547 25.25 4.133 1 74 93 ASN A C 1
ATOM 748 O O . ASN A 1 93 ? 14.641 25.734 3.826 1 74 93 ASN A O 1
ATOM 752 N N . PHE A 1 94 ? 12.609 26 4.746 1 65.06 94 PHE A N 1
ATOM 753 C CA . PHE A 1 94 ? 12.961 27.281 5.352 1 65.06 94 PHE A CA 1
ATOM 754 C C . PHE A 1 94 ? 13.805 27.078 6.605 1 65.06 94 PHE A C 1
ATOM 756 O O . PHE A 1 94 ? 14.641 27.906 6.941 1 65.06 94 PHE A O 1
ATOM 763 N N . GLY A 1 95 ? 13.469 26.078 7.359 1 59.03 95 GLY A N 1
ATOM 764 C CA . GLY A 1 95 ? 14.336 25.828 8.508 1 59.03 95 GLY A CA 1
ATOM 765 C C . GLY A 1 95 ? 15.758 25.484 8.117 1 59.03 95 GLY A C 1
ATOM 766 O O . GLY A 1 95 ? 16.703 25.828 8.836 1 59.03 95 GLY A O 1
ATOM 767 N N . ASP A 1 96 ? 15.844 24.703 7.02 1 52.38 96 ASP A N 1
ATOM 768 C CA . ASP A 1 96 ? 17.203 24.547 6.512 1 52.38 96 ASP A CA 1
ATOM 769 C C . ASP A 1 96 ? 17.719 25.844 5.895 1 52.38 96 ASP A C 1
ATOM 771 O O . ASP A 1 96 ? 18.922 26.031 5.73 1 52.38 96 ASP A O 1
ATOM 775 N N . SER A 1 97 ? 16.719 26.656 5.246 1 46.91 97 SER A N 1
ATOM 776 C CA . SER A 1 97 ? 17.125 27.969 4.723 1 46.91 97 SER A CA 1
ATOM 777 C C . SER A 1 97 ? 17.203 29.016 5.832 1 46.91 97 SER A C 1
ATOM 779 O O . SER A 1 97 ? 16.172 29.453 6.336 1 46.91 97 SER A O 1
ATOM 781 N N . SER A 1 98 ? 17.969 29.281 6.703 1 44.47 98 SER A N 1
ATOM 782 C CA . SER A 1 98 ? 18.438 30.625 7 1 44.47 98 SER A CA 1
ATOM 783 C C . SER A 1 98 ? 18.328 31.531 5.777 1 44.47 98 SER A C 1
ATOM 785 O O . SER A 1 98 ? 17.953 32.688 5.891 1 44.47 98 SER A O 1
ATOM 787 N N . GLN A 1 99 ? 19.125 31.469 4.551 1 39.5 99 GLN A N 1
ATOM 788 C CA . GLN A 1 99 ? 19.188 32.438 3.473 1 39.5 99 GLN A CA 1
ATOM 789 C C . GLN A 1 99 ? 18.016 32.25 2.508 1 39.5 99 GLN A C 1
ATOM 791 O O . GLN A 1 99 ? 18.016 32.844 1.416 1 39.5 99 GLN A O 1
ATOM 796 N N . VAL A 1 100 ? 17.141 31.438 2.402 1 44.47 100 VAL A N 1
ATOM 797 C CA . VAL A 1 100 ? 16.344 31.359 1.188 1 44.47 100 VAL A CA 1
ATOM 798 C C . VAL A 1 100 ? 15.125 32.25 1.318 1 44.47 100 VAL A C 1
ATOM 800 O O . VAL A 1 100 ? 14.32 32.094 2.236 1 44.47 100 VAL A O 1
ATOM 803 N N . LYS A 1 101 ? 15.07 33.531 0.731 1 39.91 101 LYS A N 1
ATOM 804 C CA . LYS A 1 101 ? 14.078 34.5 0.267 1 39.91 101 LYS A CA 1
ATOM 805 C C . LYS A 1 101 ? 12.914 33.812 -0.427 1 39.91 101 LYS A C 1
ATOM 807 O O . LYS A 1 101 ? 13.117 33.062 -1.389 1 39.91 101 LYS A O 1
ATOM 812 N N . ILE A 1 102 ? 11.844 33.562 0.029 1 40.72 102 ILE A N 1
ATOM 813 C CA . ILE A 1 102 ? 10.547 33.094 -0.454 1 40.72 102 ILE A CA 1
ATOM 814 C C . ILE A 1 102 ? 10.133 33.906 -1.677 1 40.72 102 ILE A C 1
ATOM 816 O O . ILE A 1 102 ? 9.844 35.094 -1.567 1 40.72 102 ILE A O 1
ATOM 820 N N . LYS A 1 103 ? 10.648 33.812 -2.891 1 36.97 103 LYS A N 1
ATOM 821 C CA . LYS A 1 103 ? 10.117 34.469 -4.082 1 36.97 103 LYS A CA 1
ATOM 822 C C . LYS A 1 103 ? 8.664 34.062 -4.336 1 36.97 103 LYS A C 1
ATOM 824 O O . LYS A 1 103 ? 8.398 32.938 -4.781 1 36.97 103 LYS A O 1
ATOM 829 N N . MET A 1 104 ? 7.531 34.312 -3.465 1 34.75 104 MET A N 1
ATOM 830 C CA . MET A 1 104 ? 6.105 34.281 -3.779 1 34.75 104 MET A CA 1
ATOM 831 C C . MET A 1 104 ? 5.836 34.875 -5.16 1 34.75 104 MET A C 1
ATOM 833 O O . MET A 1 104 ? 6.289 35.969 -5.469 1 34.75 104 MET A O 1
ATOM 837 N N . GLN A 1 105 ? 5.871 34.188 -6.266 1 33.84 105 GLN A N 1
ATOM 838 C CA . GLN A 1 105 ? 5.391 34.688 -7.547 1 33.84 105 GLN A CA 1
ATOM 839 C C . GLN A 1 105 ? 3.992 35.281 -7.414 1 33.84 105 GLN A C 1
ATOM 841 O O . GLN A 1 105 ? 3.049 34.594 -7.035 1 33.84 105 GLN A O 1
ATOM 846 N N . ASP A 1 106 ? 3.762 36.531 -7.105 1 36.69 106 ASP A N 1
ATOM 847 C CA . ASP A 1 106 ? 2.795 37.625 -7.199 1 36.69 106 ASP A CA 1
ATOM 848 C C . ASP A 1 106 ? 1.992 37.531 -8.492 1 36.69 106 ASP A C 1
ATOM 850 O O . ASP A 1 106 ? 1.252 38.469 -8.836 1 36.69 106 ASP A O 1
ATOM 854 N N . GLY A 1 107 ? 2.064 36.562 -9.375 1 34.62 107 GLY A N 1
ATOM 855 C CA . GLY A 1 107 ? 1.395 36.938 -10.617 1 34.62 107 GLY A CA 1
ATOM 856 C C . GLY A 1 107 ? -0.087 37.188 -10.43 1 34.62 107 GLY A C 1
ATOM 857 O O . GLY A 1 107 ? -0.718 37.812 -11.289 1 34.62 107 GLY A O 1
ATOM 858 N N . VAL A 1 108 ? -0.853 36.5 -9.625 1 33.47 108 VAL A N 1
ATOM 859 C CA . VAL A 1 108 ? -2.266 36.656 -9.945 1 33.47 108 VAL A CA 1
ATOM 860 C C . VAL A 1 108 ? -2.775 37.969 -9.352 1 33.47 108 VAL A C 1
ATOM 862 O O . VAL A 1 108 ? -3.959 38.312 -9.477 1 33.47 108 VAL A O 1
ATOM 865 N N . VAL A 1 109 ? -2.082 38.531 -8.312 1 33.41 109 VAL A N 1
ATOM 866 C CA . VAL A 1 109 ? -2.908 39.594 -7.766 1 33.41 109 VAL A CA 1
ATOM 867 C C . VAL A 1 109 ? -3.068 40.719 -8.797 1 33.41 109 VAL A C 1
ATOM 869 O O . VAL A 1 109 ? -2.1 41.406 -9.141 1 33.41 109 VAL A O 1
ATOM 872 N N . GLY A 1 110 ? -3.688 40.406 -10.008 1 31.22 110 GLY A N 1
ATOM 873 C CA . GLY A 1 110 ? -4.008 41.5 -10.898 1 31.22 110 GLY A CA 1
ATOM 874 C C . GLY A 1 110 ? -4.422 42.781 -10.164 1 31.22 110 GLY A C 1
ATOM 875 O O . GLY A 1 110 ? -4.703 42.75 -8.969 1 31.22 110 GLY A O 1
ATOM 876 N N . SER A 1 111 ? -4.289 43.969 -10.898 1 33.16 111 SER A N 1
ATOM 877 C CA . SER A 1 111 ? -4.367 45.438 -10.922 1 33.16 111 SER A CA 1
ATOM 878 C C . SER A 1 111 ? -5.703 45.906 -10.367 1 33.16 111 SER A C 1
ATOM 880 O O . SER A 1 111 ? -6.543 46.406 -11.125 1 33.16 111 SER A O 1
ATOM 882 N N . LEU A 1 112 ? -6.277 45.344 -9.328 1 28.55 112 LEU A N 1
ATOM 883 C CA . LEU A 1 112 ? -7.52 46.031 -8.992 1 28.55 112 LEU A CA 1
ATOM 884 C C . LEU A 1 112 ? -7.246 47.469 -8.555 1 28.55 112 LEU A C 1
ATOM 886 O O . LEU A 1 112 ? -8.062 48.094 -7.867 1 28.55 112 LEU A O 1
ATOM 890 N N . THR A 1 113 ? -6.141 48.094 -9.031 1 27.8 113 THR A N 1
ATOM 891 C CA . THR A 1 113 ? -6.059 49.5 -8.742 1 27.8 113 THR A CA 1
ATOM 892 C C . THR A 1 113 ? -7.312 50.219 -9.234 1 27.8 113 THR A C 1
ATOM 894 O O . THR A 1 113 ? -7.688 50.125 -10.398 1 27.8 113 THR A O 1
ATOM 897 N N . GLU A 1 114 ? -8.344 50.469 -8.32 1 22.62 114 GLU A N 1
ATOM 898 C CA . GLU A 1 114 ? -9.117 51.688 -8.641 1 22.62 114 GLU A CA 1
ATOM 899 C C . GLU A 1 114 ? -8.219 52.906 -8.664 1 22.62 114 GLU A C 1
ATOM 901 O O . GLU A 1 114 ? -7.219 52.969 -7.949 1 22.62 114 GLU A O 1
ATOM 906 N N . MET B 1 1 ? -10.852 -3.609 19.469 1 52.69 1 MET B N 1
ATOM 907 C CA . MET B 1 1 ? -9.562 -2.961 19.266 1 52.69 1 MET B CA 1
ATOM 908 C C . MET B 1 1 ? -9.742 -1.513 18.828 1 52.69 1 MET B C 1
ATOM 910 O O . MET B 1 1 ? -10.773 -1.158 18.25 1 52.69 1 MET B O 1
ATOM 914 N N . SER B 1 2 ? -8.992 -0.559 19.328 1 67.81 2 SER B N 1
ATOM 915 C CA . SER B 1 2 ? -9.172 0.888 19.25 1 67.81 2 SER B CA 1
ATOM 916 C C . SER B 1 2 ? -8.898 1.402 17.844 1 67.81 2 SER B C 1
ATOM 918 O O . SER B 1 2 ? -8.312 0.694 17.031 1 67.81 2 SER B O 1
ATOM 920 N N . LEU B 1 3 ? -9.633 2.375 17.422 1 67.31 3 LEU B N 1
ATOM 921 C CA . LEU B 1 3 ? -9.367 3.143 16.219 1 67.31 3 LEU B CA 1
ATOM 922 C C . LEU B 1 3 ? -7.867 3.287 15.984 1 67.31 3 LEU B C 1
ATOM 924 O O . LEU B 1 3 ? -7.398 3.197 14.844 1 67.31 3 LEU B O 1
ATOM 928 N N . SER B 1 4 ? -7.23 3.346 17.031 1 77.44 4 SER B N 1
ATOM 929 C CA . SER B 1 4 ? -5.781 3.5 16.969 1 77.44 4 SER B CA 1
ATOM 930 C C . SER B 1 4 ? -5.117 2.24 16.422 1 77.44 4 SER B C 1
ATOM 932 O O . SER B 1 4 ? -4.184 2.318 15.625 1 77.44 4 SER B O 1
ATOM 934 N N . ASN B 1 5 ? -5.691 1.188 16.734 1 84.81 5 ASN B N 1
ATOM 935 C CA . ASN B 1 5 ? -5.133 -0.073 16.25 1 84.81 5 ASN B CA 1
ATOM 936 C C . ASN B 1 5 ? -5.375 -0.261 14.758 1 84.81 5 ASN B C 1
ATOM 938 O O . ASN B 1 5 ? -4.52 -0.789 14.047 1 84.81 5 ASN B O 1
ATOM 942 N N . GLU B 1 6 ? -6.504 0.232 14.375 1 91.88 6 GLU B N 1
ATOM 943 C CA . GLU B 1 6 ? -6.844 0.165 12.961 1 91.88 6 GLU B CA 1
ATOM 944 C C . GLU B 1 6 ? -5.848 0.953 12.117 1 91.88 6 GLU B C 1
ATOM 946 O O . GLU B 1 6 ? -5.309 0.434 11.133 1 91.88 6 GLU B O 1
ATOM 951 N N . ARG B 1 7 ? -5.586 2.143 12.523 1 91.25 7 ARG B N 1
ATOM 952 C CA . ARG B 1 7 ? -4.66 3 11.789 1 91.25 7 ARG B CA 1
ATOM 953 C C . ARG B 1 7 ? -3.256 2.41 11.781 1 91.25 7 ARG B C 1
ATOM 955 O O . ARG B 1 7 ? -2.566 2.449 10.766 1 91.25 7 ARG B O 1
ATOM 962 N N . PHE B 1 8 ? -2.945 1.891 12.891 1 92.56 8 PHE B N 1
ATOM 963 C CA . PHE B 1 8 ? -1.617 1.299 13.008 1 92.56 8 PHE B CA 1
ATOM 964 C C . PHE B 1 8 ? -1.469 0.114 12.062 1 92.56 8 PHE B C 1
ATOM 966 O O . PHE B 1 8 ? -0.477 0.011 11.336 1 92.56 8 PHE B O 1
ATOM 973 N N . MET B 1 9 ? -2.426 -0.736 12.047 1 94.44 9 MET B N 1
ATOM 974 C CA . MET B 1 9 ? -2.373 -1.925 11.203 1 94.44 9 MET B CA 1
ATOM 975 C C . MET B 1 9 ? -2.389 -1.543 9.727 1 94.44 9 MET B C 1
ATOM 977 O O . MET B 1 9 ? -1.68 -2.143 8.922 1 94.44 9 MET B O 1
ATOM 981 N N . LYS B 1 10 ? -3.195 -0.538 9.445 1 95.75 10 LYS B N 1
ATOM 982 C CA . LYS B 1 10 ? -3.225 -0.073 8.055 1 95.75 10 LYS B CA 1
ATOM 983 C C . LYS B 1 10 ? -1.875 0.505 7.645 1 95.75 10 LYS B C 1
ATOM 985 O O . LYS B 1 10 ? -1.387 0.231 6.547 1 95.75 10 LYS B O 1
ATOM 990 N N . GLU B 1 11 ? -1.294 1.267 8.547 1 94.94 11 GLU B N 1
ATOM 991 C CA . GLU B 1 11 ? 0.015 1.847 8.266 1 94.94 11 GLU B CA 1
ATOM 992 C C . GLU B 1 11 ? 1.066 0.761 8.055 1 94.94 11 GLU B C 1
ATOM 994 O O . GLU B 1 11 ? 1.885 0.851 7.137 1 94.94 11 GLU B O 1
ATOM 999 N N . GLU B 1 12 ? 1.038 -0.184 8.906 1 95.38 12 GLU B N 1
ATOM 1000 C CA . GLU B 1 12 ? 1.975 -1.296 8.781 1 95.38 12 GLU B CA 1
ATOM 1001 C C . GLU B 1 12 ? 1.793 -2.02 7.445 1 95.38 12 GLU B C 1
ATOM 1003 O O . GLU B 1 12 ? 2.771 -2.354 6.777 1 95.38 12 GLU B O 1
ATOM 1008 N N . LEU B 1 13 ? 0.591 -2.215 7.047 1 97.06 13 LEU B N 1
ATOM 1009 C CA . LEU B 1 13 ? 0.267 -2.918 5.809 1 97.06 13 LEU B CA 1
ATOM 1010 C C . LEU B 1 13 ? 0.734 -2.123 4.594 1 97.06 13 LEU B C 1
ATOM 1012 O O . LEU B 1 13 ? 1.356 -2.678 3.688 1 97.06 13 LEU B O 1
ATOM 1016 N N . ILE B 1 14 ? 0.486 -0.867 4.582 1 97.06 14 ILE B N 1
ATOM 1017 C CA . ILE B 1 14 ? 0.814 0.017 3.469 1 97.06 14 ILE B CA 1
ATOM 1018 C C . ILE B 1 14 ? 2.328 0.079 3.287 1 97.06 14 ILE B C 1
ATOM 1020 O O . ILE B 1 14 ? 2.822 0.151 2.16 1 97.06 14 ILE B O 1
ATOM 1024 N N . ASN B 1 15 ? 3.061 0.006 4.375 1 96.44 15 ASN B N 1
ATOM 1025 C CA . ASN B 1 15 ? 4.512 0.161 4.32 1 96.44 15 ASN B CA 1
ATOM 1026 C C . ASN B 1 15 ? 5.219 -1.189 4.254 1 96.44 15 ASN B C 1
ATOM 1028 O O . ASN B 1 15 ? 6.441 -1.248 4.117 1 96.44 15 ASN B O 1
ATOM 1032 N N . LEU B 1 16 ? 4.492 -2.244 4.363 1 96.81 16 LEU B N 1
ATOM 1033 C CA . LEU B 1 16 ? 5.098 -3.57 4.402 1 96.81 16 LEU B CA 1
ATOM 1034 C C . LEU B 1 16 ? 5.777 -3.9 3.078 1 96.81 16 LEU B C 1
ATOM 1036 O O . LEU B 1 16 ? 5.156 -3.807 2.018 1 96.81 16 LEU B O 1
ATOM 1040 N N . ARG B 1 17 ? 6.98 -4.273 3.139 1 95.19 17 ARG B N 1
ATOM 1041 C CA . ARG B 1 17 ? 7.781 -4.664 1.982 1 95.19 17 ARG B CA 1
ATOM 1042 C C . ARG B 1 17 ? 8.734 -5.801 2.336 1 95.19 17 ARG B C 1
ATOM 1044 O O . ARG B 1 17 ? 9.328 -5.805 3.414 1 95.19 17 ARG B O 1
ATOM 1051 N N . MET B 1 18 ? 8.914 -6.629 1.326 1 93.69 18 MET B N 1
ATOM 1052 C CA . MET B 1 18 ? 9.953 -7.645 1.472 1 93.69 18 MET B CA 1
ATOM 1053 C C . MET B 1 18 ? 11.266 -7.172 0.85 1 93.69 18 MET B C 1
ATOM 1055 O O . MET B 1 18 ? 11.281 -6.688 -0.283 1 93.69 18 MET B O 1
ATOM 1059 N N . LYS B 1 19 ? 12.344 -7.332 1.591 1 93.06 19 LYS B N 1
ATOM 1060 C CA . LYS B 1 19 ? 13.656 -7.02 1.038 1 93.06 19 LYS B CA 1
ATOM 1061 C C . LYS B 1 19 ? 14.141 -8.133 0.115 1 93.06 19 LYS B C 1
ATOM 1063 O O . LYS B 1 19 ? 13.695 -9.281 0.225 1 93.06 19 LYS B 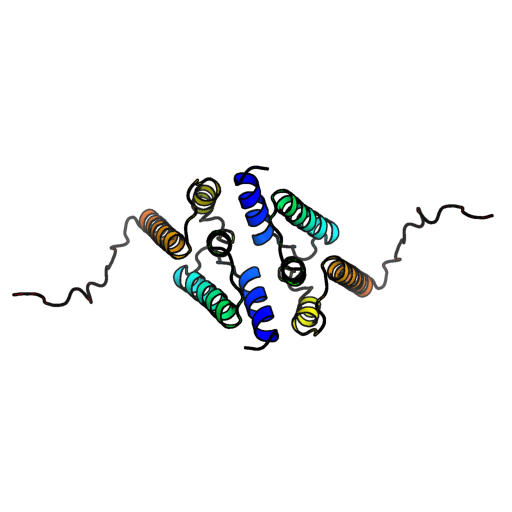O 1
ATOM 1068 N N . GLU B 1 20 ? 15.039 -7.637 -0.871 1 92.75 20 GLU B N 1
ATOM 1069 C CA . GLU B 1 20 ? 15.688 -8.664 -1.682 1 92.75 20 GLU B CA 1
ATOM 1070 C C . GLU B 1 20 ? 16.359 -9.711 -0.805 1 92.75 20 GLU B C 1
ATOM 1072 O O . GLU B 1 20 ? 17.094 -9.375 0.124 1 92.75 20 GLU B O 1
ATOM 1077 N N . GLY B 1 21 ? 16.047 -10.953 -1.089 1 88.12 21 GLY B N 1
ATOM 1078 C CA . GLY B 1 21 ? 16.641 -12.039 -0.318 1 88.12 21 GLY B CA 1
ATOM 1079 C C . GLY B 1 21 ? 16 -12.219 1.044 1 88.12 21 GLY B C 1
ATOM 1080 O O . GLY B 1 21 ? 16.484 -12.992 1.872 1 88.12 21 GLY B O 1
ATOM 1081 N N . GLY B 1 22 ? 14.992 -11.516 1.315 1 91.56 22 GLY B N 1
ATOM 1082 C CA . GLY B 1 22 ? 14.305 -11.609 2.594 1 91.56 22 GLY B CA 1
ATOM 1083 C C . GLY B 1 22 ? 13.555 -12.922 2.773 1 91.56 22 GLY B C 1
ATOM 1084 O O . GLY B 1 22 ? 13.477 -13.727 1.847 1 91.56 22 GLY B O 1
ATOM 1085 N N . ASN B 1 23 ? 13.039 -13.117 3.908 1 92.56 23 ASN B N 1
ATOM 1086 C CA . ASN B 1 23 ? 12.32 -14.328 4.285 1 92.56 23 ASN B CA 1
ATOM 1087 C C . ASN B 1 23 ? 10.844 -14.242 3.906 1 92.56 23 ASN B C 1
ATOM 1089 O O . ASN B 1 23 ? 10.086 -13.484 4.516 1 92.56 23 ASN B O 1
ATOM 1093 N N . LEU B 1 24 ? 10.453 -15.039 2.959 1 93.12 24 LEU B N 1
ATOM 1094 C CA . LEU B 1 24 ? 9.094 -15.016 2.443 1 93.12 24 LEU B CA 1
ATOM 1095 C C . LEU B 1 24 ? 8.086 -15.375 3.537 1 93.12 24 LEU B C 1
ATOM 1097 O O . LEU B 1 24 ? 7.043 -14.734 3.658 1 93.12 24 LEU B O 1
ATOM 1101 N N . THR B 1 25 ? 8.406 -16.438 4.289 1 93.31 25 THR B N 1
ATOM 1102 C CA . THR B 1 25 ? 7.508 -16.875 5.352 1 93.31 25 THR B CA 1
ATOM 1103 C C . THR B 1 25 ? 7.289 -15.758 6.371 1 93.31 25 THR B C 1
ATOM 1105 O O . THR B 1 25 ? 6.156 -15.5 6.785 1 93.31 25 THR B O 1
ATOM 1108 N N . GLU B 1 26 ? 8.328 -15.086 6.785 1 95.38 26 GLU B N 1
ATOM 1109 C CA . GLU B 1 26 ? 8.211 -13.969 7.719 1 95.38 26 GLU B CA 1
ATOM 1110 C C . GLU B 1 26 ? 7.371 -12.844 7.125 1 95.38 26 GLU B C 1
ATOM 1112 O O . GLU B 1 26 ? 6.527 -12.266 7.812 1 95.38 26 GLU B O 1
ATOM 1117 N N . HIS B 1 27 ? 7.602 -12.555 5.879 1 96.56 27 HIS B N 1
ATOM 1118 C CA . HIS B 1 27 ? 6.84 -11.516 5.191 1 96.56 27 HIS B CA 1
ATOM 1119 C C . HIS B 1 27 ? 5.352 -11.859 5.164 1 96.56 27 HIS B C 1
ATOM 1121 O O . HIS B 1 27 ? 4.516 -11.031 5.531 1 96.56 27 HIS B O 1
ATOM 1127 N N . VAL B 1 28 ? 5.035 -13.062 4.793 1 96.94 28 VAL B N 1
ATOM 1128 C CA . VAL B 1 28 ? 3.652 -13.516 4.684 1 96.94 28 VAL B CA 1
ATOM 1129 C C . VAL B 1 28 ? 3.002 -13.523 6.066 1 96.94 28 VAL B C 1
ATOM 1131 O O . VAL B 1 28 ? 1.839 -13.141 6.211 1 96.94 28 VAL B O 1
ATOM 1134 N N . ASN B 1 29 ? 3.73 -13.938 7.062 1 97 29 ASN B N 1
ATOM 1135 C CA . ASN B 1 29 ? 3.199 -13.953 8.422 1 97 29 ASN B CA 1
ATOM 1136 C C . ASN B 1 29 ? 2.855 -12.555 8.914 1 97 29 ASN B C 1
ATOM 1138 O O . ASN B 1 29 ? 1.803 -12.344 9.516 1 97 29 ASN B O 1
ATOM 1142 N N . THR B 1 30 ? 3.766 -11.648 8.711 1 97.5 30 THR B N 1
ATOM 1143 C CA . THR B 1 30 ? 3.498 -10.266 9.102 1 97.5 30 THR B CA 1
ATOM 1144 C C . THR B 1 30 ? 2.275 -9.719 8.367 1 97.5 30 THR B C 1
ATOM 1146 O O . THR B 1 30 ? 1.418 -9.078 8.977 1 97.5 30 THR B O 1
ATOM 1149 N N . PHE B 1 31 ? 2.215 -10 7.066 1 98.06 31 PHE B N 1
ATOM 1150 C CA . PHE B 1 31 ? 1.074 -9.594 6.254 1 98.06 31 PHE B CA 1
ATOM 1151 C C . PHE B 1 31 ? -0.224 -10.148 6.824 1 98.06 31 PHE B C 1
ATOM 1153 O O . PHE B 1 31 ? -1.189 -9.406 7.023 1 98.06 31 PHE B O 1
ATOM 1160 N N . ASP B 1 32 ? -0.221 -11.383 7.109 1 96.69 32 ASP B N 1
ATOM 1161 C CA . ASP B 1 32 ? -1.396 -12.07 7.637 1 96.69 32 ASP B CA 1
ATOM 1162 C C . ASP B 1 32 ? -1.82 -11.484 8.984 1 96.69 32 ASP B C 1
ATOM 1164 O O . ASP B 1 32 ? -3.014 -11.344 9.258 1 96.69 32 ASP B O 1
ATOM 1168 N N . MET B 1 33 ? -0.9 -11.203 9.758 1 97 33 MET B N 1
ATOM 1169 C CA . MET B 1 33 ? -1.196 -10.609 11.062 1 97 33 MET B CA 1
ATOM 1170 C C . MET B 1 33 ? -1.899 -9.266 10.898 1 97 33 MET B C 1
ATOM 1172 O O . MET B 1 33 ? -2.848 -8.961 11.625 1 97 33 MET B O 1
ATOM 1176 N N . CYS B 1 34 ? -1.444 -8.484 9.992 1 97.5 34 CYS B N 1
ATOM 1177 C CA . CYS B 1 34 ? -2.07 -7.188 9.75 1 97.5 34 CYS B CA 1
ATOM 1178 C C . CYS B 1 34 ? -3.502 -7.355 9.258 1 97.5 34 CYS B C 1
ATOM 1180 O O . CYS B 1 34 ? -4.418 -6.711 9.766 1 97.5 34 CYS B O 1
ATOM 1182 N N . ILE B 1 35 ? -3.678 -8.25 8.32 1 97.62 35 ILE B N 1
ATOM 1183 C CA . ILE B 1 35 ? -4.992 -8.484 7.734 1 97.62 35 ILE B CA 1
ATOM 1184 C C . ILE B 1 35 ? -5.949 -9.016 8.805 1 97.62 35 ILE B C 1
ATOM 1186 O O . ILE B 1 35 ? -7.082 -8.539 8.922 1 97.62 35 ILE B O 1
ATOM 1190 N N . ALA B 1 36 ? -5.477 -9.984 9.547 1 96 36 ALA B N 1
ATOM 1191 C CA . ALA B 1 36 ? -6.289 -10.547 10.617 1 96 36 ALA B CA 1
ATOM 1192 C C . ALA B 1 36 ? -6.641 -9.484 11.656 1 96 36 ALA B C 1
ATOM 1194 O O . ALA B 1 36 ? -7.77 -9.445 12.148 1 96 36 ALA B O 1
ATOM 1195 N N . GLY B 1 37 ? -5.645 -8.703 12 1 96.12 37 GLY B N 1
ATOM 1196 C CA . GLY B 1 37 ? -5.895 -7.617 12.938 1 96.12 37 GLY B CA 1
ATOM 1197 C C . GLY B 1 37 ? -6.949 -6.641 12.453 1 96.12 37 GLY B C 1
ATOM 1198 O O . GLY B 1 37 ? -7.801 -6.203 13.234 1 96.12 37 GLY B O 1
ATOM 1199 N N . LEU B 1 38 ? -6.984 -6.34 11.242 1 96.38 38 LEU B N 1
ATOM 1200 C CA . LEU B 1 38 ? -7.953 -5.426 10.656 1 96.38 38 LEU B CA 1
ATOM 1201 C C . LEU B 1 38 ? -9.344 -6.051 10.625 1 96.38 38 LEU B C 1
ATOM 1203 O O . LEU B 1 38 ? -10.344 -5.367 10.867 1 96.38 38 LEU B O 1
ATOM 1207 N N . GLN B 1 39 ? -9.383 -7.293 10.344 1 95 39 GLN B N 1
ATOM 1208 C CA . GLN B 1 39 ? -10.656 -8 10.312 1 95 39 GLN B CA 1
ATOM 1209 C C . GLN B 1 39 ? -11.328 -7.984 11.68 1 95 39 GLN B C 1
ATOM 1211 O O . GLN B 1 39 ? -12.562 -7.918 11.773 1 95 39 GLN B O 1
ATOM 1216 N N . LYS B 1 40 ? -10.508 -7.984 12.672 1 94.94 40 LYS B N 1
ATOM 1217 C CA . LYS B 1 40 ? -11.039 -7.977 14.039 1 94.94 40 LYS B CA 1
ATOM 1218 C C . LYS B 1 40 ? -11.766 -6.672 14.336 1 94.94 40 LYS B C 1
ATOM 1220 O O . LYS B 1 40 ? -12.578 -6.609 15.258 1 94.94 40 LYS B O 1
ATOM 1225 N N . VAL B 1 41 ? -11.461 -5.648 13.703 1 93.5 41 VAL B N 1
ATOM 1226 C CA . VAL B 1 41 ? -12.117 -4.359 13.906 1 93.5 41 VAL B CA 1
ATOM 1227 C C . VAL B 1 41 ? -13.031 -4.047 12.719 1 93.5 41 VAL B C 1
ATOM 1229 O O . VAL B 1 41 ? -13.219 -2.883 12.367 1 93.5 41 VAL B O 1
ATOM 1232 N N . ASP B 1 42 ? -13.359 -5.055 11.914 1 93.56 42 ASP B N 1
ATOM 1233 C CA . ASP B 1 42 ? -14.375 -5.055 10.867 1 93.56 42 ASP B CA 1
ATOM 1234 C C . ASP B 1 42 ? -13.883 -4.328 9.617 1 93.56 42 ASP B C 1
ATOM 1236 O O . ASP B 1 42 ? -14.664 -3.695 8.914 1 93.56 42 ASP B O 1
ATOM 1240 N N . VAL B 1 43 ? -12.656 -4.23 9.469 1 93.94 43 VAL B N 1
ATOM 1241 C CA . VAL B 1 43 ? -12.086 -3.779 8.203 1 93.94 43 VAL B CA 1
ATOM 1242 C C . VAL B 1 43 ? -11.828 -4.977 7.297 1 93.94 43 VAL B C 1
ATOM 1244 O O . VAL B 1 43 ? -10.977 -5.82 7.602 1 93.94 43 VAL B O 1
ATOM 1247 N N . VAL B 1 44 ? -12.609 -4.938 6.199 1 94.12 44 VAL B N 1
ATOM 1248 C CA . VAL B 1 44 ? -12.516 -6.066 5.281 1 94.12 44 VAL B CA 1
ATOM 1249 C C . VAL B 1 44 ? -12.203 -5.566 3.873 1 94.12 44 VAL B C 1
ATOM 1251 O O . VAL B 1 44 ? -12.852 -4.641 3.381 1 94.12 44 VAL B O 1
ATOM 1254 N N . TYR B 1 45 ? -11.203 -6.141 3.32 1 94.69 45 TYR B N 1
ATOM 1255 C CA . TYR B 1 45 ? -10.82 -5.848 1.943 1 94.69 45 TYR B CA 1
ATOM 1256 C C . TYR B 1 45 ? -11.312 -6.941 1 1 94.69 45 TYR B C 1
ATOM 1258 O O . TYR B 1 45 ? -11.555 -8.07 1.425 1 94.69 45 TYR B O 1
ATOM 1266 N N . SER B 1 46 ? -11.469 -6.559 -0.272 1 93.19 46 SER B N 1
ATOM 1267 C CA . SER B 1 46 ? -11.82 -7.578 -1.256 1 93.19 46 SER B CA 1
ATOM 1268 C C . SER B 1 46 ? -10.703 -8.609 -1.394 1 93.19 46 SER B C 1
ATOM 1270 O O . SER B 1 46 ? -9.539 -8.32 -1.122 1 93.19 46 SER B O 1
ATOM 1272 N N . THR B 1 47 ? -11.07 -9.766 -1.895 1 92.75 47 THR B N 1
ATOM 1273 C CA . THR B 1 47 ? -10.125 -10.859 -2.113 1 92.75 47 THR B CA 1
ATOM 1274 C C . THR B 1 47 ? -8.992 -10.414 -3.037 1 92.75 47 THR B C 1
ATOM 1276 O O . THR B 1 47 ? -7.824 -10.672 -2.758 1 92.75 47 THR B O 1
ATOM 1279 N N . GLU B 1 48 ? -9.281 -9.742 -4.02 1 90.38 48 GLU B N 1
ATOM 1280 C CA . GLU B 1 48 ? -8.289 -9.281 -4.988 1 90.38 48 GLU B CA 1
ATOM 1281 C C . GLU B 1 48 ? -7.359 -8.242 -4.371 1 90.38 48 GLU B C 1
ATOM 1283 O O . GLU B 1 48 ? -6.148 -8.281 -4.59 1 90.38 48 GLU B O 1
ATOM 1288 N N . ASP B 1 49 ? -7.938 -7.348 -3.59 1 94.12 49 ASP B N 1
ATOM 1289 C CA . ASP B 1 49 ? -7.125 -6.305 -2.975 1 94.12 49 ASP B CA 1
ATOM 1290 C C . ASP B 1 49 ? -6.121 -6.895 -1.988 1 94.12 49 ASP B C 1
ATOM 1292 O O . ASP B 1 49 ? -4.957 -6.488 -1.957 1 94.12 49 ASP B O 1
ATOM 1296 N N . VAL B 1 50 ? -6.621 -7.82 -1.217 1 96.5 50 VAL B N 1
ATOM 1297 C CA . VAL B 1 50 ? -5.734 -8.477 -0.263 1 96.5 50 VAL B CA 1
ATOM 1298 C C . VAL B 1 50 ? -4.602 -9.18 -1.01 1 96.5 50 VAL B C 1
ATOM 1300 O O . VAL B 1 50 ? -3.432 -9.039 -0.649 1 96.5 50 VAL B O 1
ATOM 1303 N N . ALA B 1 51 ? -4.914 -9.891 -2.043 1 95.44 51 ALA B N 1
ATOM 1304 C CA . ALA B 1 51 ? -3.916 -10.594 -2.842 1 95.44 51 ALA B CA 1
ATOM 1305 C C . ALA B 1 51 ? -2.904 -9.617 -3.438 1 95.44 51 ALA B C 1
ATOM 1307 O O . ALA B 1 51 ? -1.694 -9.852 -3.367 1 95.44 51 ALA B O 1
ATOM 1308 N N . MET B 1 52 ? -3.377 -8.594 -3.945 1 95.44 52 MET B N 1
ATOM 1309 C CA . MET B 1 52 ? -2.51 -7.617 -4.605 1 95.44 52 MET B CA 1
ATOM 1310 C C . MET B 1 52 ? -1.595 -6.934 -3.596 1 95.44 52 MET B C 1
ATOM 1312 O O . MET B 1 52 ? -0.416 -6.707 -3.875 1 95.44 52 MET B O 1
A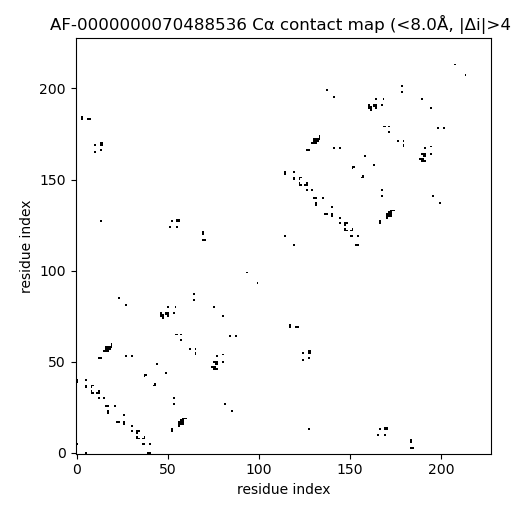TOM 1316 N N . MET B 1 53 ? -2.129 -6.57 -2.418 1 97.12 53 MET B N 1
ATOM 1317 C CA . MET B 1 53 ? -1.326 -5.926 -1.383 1 97.12 53 MET B CA 1
ATOM 1318 C C . MET B 1 53 ? -0.159 -6.812 -0.966 1 97.12 53 MET B C 1
ATOM 1320 O O . MET B 1 53 ? 0.887 -6.316 -0.547 1 97.12 53 MET B O 1
ATOM 1324 N N . LEU B 1 54 ? -0.333 -8.055 -1.151 1 96.75 54 LEU B N 1
ATOM 1325 C CA . LEU B 1 54 ? 0.729 -8.992 -0.793 1 96.75 54 LEU B CA 1
ATOM 1326 C C . LEU B 1 54 ? 1.819 -9.008 -1.858 1 96.75 54 LEU B C 1
ATOM 1328 O O . LEU B 1 54 ? 3.006 -8.891 -1.541 1 96.75 54 LEU B O 1
ATOM 1332 N N . TRP B 1 55 ? 1.388 -9.07 -3.111 1 94.12 55 TRP B N 1
ATOM 1333 C CA . TRP B 1 55 ? 2.377 -9.391 -4.133 1 94.12 55 TRP B CA 1
ATOM 1334 C C . TRP B 1 55 ? 2.908 -8.133 -4.801 1 94.12 55 TRP B C 1
ATOM 1336 O O . TRP B 1 55 ? 4.012 -8.133 -5.355 1 94.12 55 TRP B O 1
ATOM 1346 N N . ALA B 1 56 ? 2.23 -7.02 -4.758 1 93.19 56 ALA B N 1
ATOM 1347 C CA . ALA B 1 56 ? 2.641 -5.82 -5.484 1 93.19 56 ALA B CA 1
ATOM 1348 C C . ALA B 1 56 ? 3.955 -5.27 -4.941 1 93.19 56 ALA B C 1
ATOM 1350 O O . ALA B 1 56 ? 4.812 -4.82 -5.703 1 93.19 56 ALA B O 1
ATOM 1351 N N . PRO B 1 57 ? 4.184 -5.383 -3.615 1 92.81 57 PRO B N 1
ATOM 1352 C CA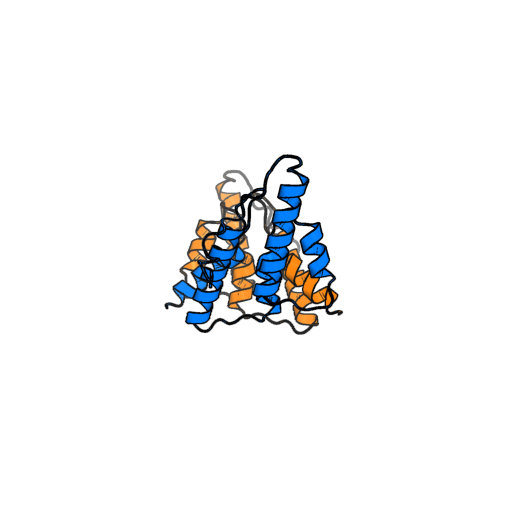 . PRO B 1 57 ? 5.398 -4.773 -3.066 1 92.81 57 PRO B CA 1
ATOM 1353 C C . PRO B 1 57 ? 6.594 -5.723 -3.082 1 92.81 57 PRO B C 1
ATOM 1355 O O . PRO B 1 57 ? 7.633 -5.426 -2.486 1 92.81 57 PRO B O 1
ATOM 1358 N N . LEU B 1 58 ? 6.531 -6.797 -3.746 1 94.75 58 LEU B N 1
ATOM 1359 C CA . LEU B 1 58 ? 7.645 -7.742 -3.771 1 94.75 58 LEU B CA 1
ATOM 1360 C C . LEU B 1 58 ? 8.836 -7.16 -4.527 1 94.75 58 LEU B C 1
ATOM 1362 O O . LEU B 1 58 ? 8.656 -6.355 -5.445 1 94.75 58 LEU B O 1
ATOM 1366 N N . PRO B 1 59 ? 10.023 -7.594 -4.152 1 95 59 PRO B N 1
ATOM 1367 C CA . PRO B 1 59 ? 11.234 -7.008 -4.738 1 95 59 PRO B CA 1
ATOM 1368 C C . PRO B 1 59 ? 11.422 -7.398 -6.203 1 95 59 PRO B C 1
ATOM 1370 O O . PRO B 1 59 ? 10.68 -8.227 -6.727 1 95 59 PRO B O 1
ATOM 1373 N N . PRO B 1 60 ? 12.383 -6.828 -6.824 1 94.25 60 PRO B N 1
ATOM 1374 C CA . PRO B 1 60 ? 12.609 -6.996 -8.266 1 94.25 60 PRO B CA 1
ATOM 1375 C C . PRO B 1 60 ? 12.828 -8.453 -8.656 1 94.25 60 PRO B C 1
ATOM 1377 O O . PRO B 1 60 ? 12.469 -8.859 -9.766 1 94.25 60 PRO B O 1
ATOM 1380 N N . SER B 1 61 ? 13.352 -9.25 -7.84 1 90.88 61 SER B N 1
ATOM 1381 C CA . SER B 1 61 ? 13.586 -10.656 -8.156 1 90.88 61 SER B CA 1
ATOM 1382 C C . SER B 1 61 ? 12.273 -11.398 -8.398 1 90.88 61 SER B C 1
ATOM 1384 O O . SER B 1 61 ? 12.266 -12.492 -8.961 1 90.88 61 SER B O 1
ATOM 1386 N N . TYR B 1 62 ? 11.148 -10.727 -8.031 1 92.69 62 TYR B N 1
ATOM 1387 C CA . TYR B 1 62 ? 9.836 -11.336 -8.211 1 92.69 62 TYR B CA 1
ATOM 1388 C C . TYR B 1 62 ? 9.078 -10.672 -9.359 1 92.69 62 TYR B C 1
ATOM 1390 O O . TYR B 1 62 ? 7.867 -10.859 -9.5 1 92.69 62 TYR B O 1
ATOM 1398 N N . GLU B 1 63 ? 9.773 -9.953 -10.125 1 92.88 63 GLU B N 1
ATOM 1399 C CA . GLU B 1 63 ? 9.133 -9.156 -11.172 1 92.88 63 GLU B CA 1
ATOM 1400 C C . GLU B 1 63 ? 8.328 -10.039 -12.125 1 92.88 63 GLU B C 1
ATOM 1402 O O . GLU B 1 63 ? 7.203 -9.703 -12.492 1 92.88 63 GLU B O 1
ATOM 1407 N N . HIS B 1 64 ? 8.898 -11.117 -12.555 1 90.44 64 HIS B N 1
ATOM 1408 C CA . HIS B 1 64 ? 8.195 -12.023 -13.461 1 90.44 64 HIS B CA 1
ATOM 1409 C C . HIS B 1 64 ? 6.918 -12.562 -12.82 1 90.44 64 HIS B C 1
ATOM 1411 O O . HIS B 1 64 ? 5.867 -12.602 -13.461 1 90.44 64 HIS B O 1
ATOM 1417 N N . PHE B 1 65 ? 7.02 -12.922 -11.617 1 91.56 65 PHE B N 1
ATOM 1418 C CA . PHE B 1 65 ? 5.867 -13.398 -10.859 1 91.56 65 PHE B CA 1
ATOM 1419 C C . PHE B 1 65 ? 4.777 -12.336 -10.805 1 91.56 65 PHE B C 1
ATOM 1421 O O . PHE B 1 65 ? 3.609 -12.625 -11.07 1 91.56 65 PHE B O 1
ATOM 1428 N N . ARG B 1 66 ? 5.137 -11.141 -10.422 1 92.75 66 ARG B N 1
ATOM 1429 C CA . ARG B 1 66 ? 4.191 -10.031 -10.32 1 92.75 66 ARG B CA 1
ATOM 1430 C C . ARG B 1 66 ? 3.5 -9.781 -11.656 1 92.75 66 ARG B C 1
ATOM 1432 O O . ARG B 1 66 ? 2.289 -9.555 -11.703 1 92.75 66 ARG B O 1
ATOM 1439 N N . LYS B 1 67 ? 4.285 -9.852 -12.719 1 92.25 67 LYS B N 1
ATOM 1440 C CA . LYS B 1 67 ? 3.736 -9.625 -14.055 1 92.25 67 LYS B CA 1
ATOM 1441 C C . LYS B 1 67 ? 2.711 -10.695 -14.414 1 92.25 67 LYS B C 1
ATOM 1443 O O . LYS B 1 67 ? 1.669 -10.398 -15 1 92.25 67 LYS B O 1
ATOM 1448 N N . MET B 1 68 ? 2.965 -11.906 -14.047 1 90.25 68 MET B N 1
ATOM 1449 C CA . MET B 1 68 ? 2.037 -13.008 -14.297 1 90.25 68 MET B CA 1
ATOM 1450 C C . MET B 1 68 ? 0.711 -12.773 -13.586 1 90.25 68 MET B C 1
ATOM 1452 O O . MET B 1 68 ? -0.355 -13.031 -14.141 1 90.25 68 MET B O 1
ATOM 1456 N N . LEU B 1 69 ? 0.832 -12.312 -12.438 1 90.06 69 LEU B N 1
ATOM 1457 C CA . LEU B 1 69 ? -0.378 -12.07 -11.656 1 90.06 69 LEU B CA 1
ATOM 1458 C C . LEU B 1 69 ? -1.126 -10.852 -12.188 1 90.06 69 LEU B C 1
ATOM 1460 O O . LEU B 1 69 ? -2.357 -10.812 -12.164 1 90.06 69 LEU B O 1
ATOM 1464 N N . MET B 1 70 ? -0.383 -9.938 -12.625 1 89.12 70 MET B N 1
ATOM 1465 C CA . MET B 1 70 ? -0.936 -8.688 -13.133 1 89.12 70 MET B CA 1
ATOM 1466 C C . MET B 1 70 ? -1.769 -8.93 -14.391 1 89.12 70 MET B C 1
ATOM 1468 O O . MET B 1 70 ? -2.867 -8.391 -14.523 1 89.12 70 MET B O 1
ATOM 1472 N N . ILE B 1 71 ? -1.28 -9.781 -15.203 1 86.88 71 ILE B N 1
ATOM 1473 C CA . ILE B 1 71 ? -1.911 -9.945 -16.5 1 86.88 71 ILE B CA 1
ATOM 1474 C C . ILE B 1 71 ? -2.879 -11.125 -16.469 1 86.88 71 ILE B C 1
ATOM 1476 O O . ILE B 1 71 ? -3.709 -11.281 -17.359 1 86.88 71 ILE B O 1
ATOM 1480 N N . GLY B 1 72 ? -2.738 -11.914 -15.453 1 84.19 72 GLY B N 1
ATOM 1481 C CA . GLY B 1 72 ? -3.588 -13.094 -15.375 1 84.19 72 GLY B CA 1
ATOM 1482 C C . GLY B 1 72 ? -5.066 -12.758 -15.312 1 84.19 72 GLY B C 1
ATOM 1483 O O . GLY B 1 72 ? -5.449 -11.711 -14.781 1 84.19 72 GLY B O 1
ATOM 1484 N N . LYS B 1 73 ? -5.824 -13.711 -15.82 1 79.88 73 LYS B N 1
ATOM 1485 C CA . LYS B 1 73 ? -7.266 -13.484 -15.906 1 79.88 73 LYS B CA 1
ATOM 1486 C C . LYS B 1 73 ? -7.973 -13.969 -14.641 1 79.88 73 LYS B C 1
ATOM 1488 O O . LYS B 1 73 ? -9.086 -13.531 -14.344 1 79.88 73 LYS B O 1
ATOM 1493 N N . ILE B 1 74 ? -7.297 -14.75 -13.961 1 77.12 74 ILE B N 1
ATOM 1494 C CA . ILE B 1 74 ? -7.914 -15.344 -12.781 1 77.12 74 ILE B CA 1
ATOM 1495 C C . ILE B 1 74 ? -7.586 -14.5 -11.547 1 77.12 74 ILE B C 1
ATOM 1497 O O . ILE B 1 74 ? -6.453 -14.039 -11.391 1 77.12 74 ILE B O 1
ATOM 1501 N N . ILE B 1 75 ? -8.633 -14.258 -10.773 1 77 75 ILE B N 1
ATOM 1502 C CA . ILE B 1 75 ? -8.43 -13.625 -9.477 1 77 75 ILE B CA 1
ATOM 1503 C C . ILE B 1 75 ? -8.016 -14.672 -8.445 1 77 75 ILE B C 1
ATOM 1505 O O . ILE B 1 75 ? -8.789 -15.578 -8.125 1 77 75 ILE B O 1
ATOM 1509 N N . LEU B 1 76 ? -6.816 -14.539 -8.055 1 86.12 76 LEU B N 1
ATOM 1510 C CA . LEU B 1 76 ? -6.312 -15.445 -7.023 1 86.12 76 LEU B CA 1
ATOM 1511 C C . LEU B 1 76 ? -6.57 -14.875 -5.629 1 86.12 76 LEU B C 1
ATOM 1513 O O . LEU B 1 76 ? -6.465 -13.664 -5.418 1 86.12 76 LEU B O 1
ATOM 1517 N N . ASN B 1 77 ? -6.984 -15.805 -4.75 1 89.56 77 ASN B N 1
ATOM 1518 C CA . ASN B 1 77 ? -7.07 -15.375 -3.355 1 89.56 77 ASN B CA 1
ATOM 1519 C C . ASN B 1 77 ? -5.711 -15.438 -2.666 1 89.56 77 ASN B C 1
ATOM 1521 O O . ASN B 1 77 ? -4.719 -15.852 -3.27 1 89.56 77 ASN B O 1
ATOM 1525 N N . PHE B 1 78 ? -5.727 -14.992 -1.465 1 92 78 PHE B N 1
ATOM 1526 C CA . PHE B 1 78 ? -4.508 -14.875 -0.674 1 92 78 PHE B CA 1
ATOM 1527 C C . PHE B 1 78 ? -3.777 -16.203 -0.598 1 92 78 PHE B C 1
ATOM 1529 O O . PHE B 1 78 ? -2.58 -16.281 -0.885 1 92 78 PHE B O 1
ATOM 1536 N N . GLU B 1 79 ? -4.449 -17.234 -0.293 1 92.38 79 GLU B N 1
ATOM 1537 C CA . GLU B 1 79 ? -3.84 -18.547 -0.122 1 92.38 79 GLU B CA 1
ATOM 1538 C C . GLU B 1 79 ? -3.23 -19.047 -1.429 1 92.38 79 GLU B C 1
ATOM 1540 O O . GLU B 1 79 ? -2.141 -19.625 -1.431 1 92.38 79 GLU B O 1
ATOM 1545 N N . GLU B 1 80 ? -3.885 -18.875 -2.482 1 93.19 80 GLU B N 1
ATOM 1546 C CA . GLU B 1 80 ? -3.389 -19.281 -3.795 1 93.19 80 GLU B CA 1
ATOM 1547 C C . GLU B 1 80 ? -2.135 -18.5 -4.18 1 93.19 80 GLU B C 1
ATOM 1549 O O . GLU B 1 80 ? -1.188 -19.062 -4.723 1 93.19 80 GLU B O 1
ATOM 1554 N N . VAL B 1 81 ? -2.094 -17.234 -3.889 1 94.38 81 VAL B N 1
ATOM 1555 C CA . VAL B 1 81 ? -0.928 -16.406 -4.188 1 94.38 81 VAL B CA 1
ATOM 1556 C C . VAL B 1 81 ? 0.264 -16.875 -3.355 1 94.38 81 VAL B C 1
ATOM 1558 O O . VAL B 1 81 ? 1.38 -17 -3.867 1 94.38 81 VAL B O 1
ATOM 1561 N N . VAL B 1 82 ? 0.017 -17.141 -2.104 1 94.81 82 VAL B N 1
ATOM 1562 C CA . VAL B 1 82 ? 1.081 -17.609 -1.219 1 94.81 82 VAL B CA 1
ATOM 1563 C C . VAL B 1 82 ? 1.652 -18.922 -1.743 1 94.81 82 VAL B C 1
ATOM 1565 O O . VAL B 1 82 ? 2.873 -19.109 -1.796 1 94.81 82 VAL B O 1
ATOM 1568 N N . GLN B 1 83 ? 0.775 -19.766 -2.129 1 93.38 83 GLN B N 1
ATOM 1569 C CA . GLN B 1 83 ? 1.225 -21.047 -2.682 1 93.38 83 GLN B CA 1
ATOM 1570 C C . GLN B 1 83 ? 2.088 -20.828 -3.922 1 93.38 83 GLN B C 1
ATOM 1572 O O . GLN B 1 83 ? 3.146 -21.453 -4.059 1 93.38 83 GLN B O 1
ATOM 1577 N N . ASP B 1 84 ? 1.656 -20.016 -4.812 1 91.69 84 ASP B N 1
ATOM 1578 C CA . ASP B 1 84 ? 2.414 -19.719 -6.023 1 91.69 84 ASP B CA 1
ATOM 1579 C C . ASP B 1 84 ? 3.762 -19.078 -5.684 1 91.69 84 ASP B C 1
ATOM 1581 O O . ASP B 1 84 ? 4.773 -19.375 -6.324 1 91.69 84 ASP B O 1
ATOM 1585 N N . LEU B 1 85 ? 3.736 -18.219 -4.699 1 92.69 85 LEU B N 1
ATOM 1586 C CA . LEU B 1 85 ? 4.953 -17.531 -4.266 1 92.69 85 LEU B CA 1
ATOM 1587 C C . LEU B 1 85 ? 5.961 -18.531 -3.699 1 92.69 85 LEU B C 1
ATOM 1589 O O . LEU B 1 85 ? 7.152 -18.453 -3.996 1 92.69 85 LEU B O 1
ATOM 1593 N N . VAL B 1 86 ? 5.488 -19.375 -2.857 1 90.94 86 VAL B N 1
ATOM 1594 C CA . VAL B 1 86 ? 6.348 -20.406 -2.264 1 90.94 86 VAL B CA 1
ATOM 1595 C C . VAL B 1 86 ? 6.969 -21.266 -3.363 1 90.94 86 VAL B C 1
ATOM 1597 O O . VAL B 1 86 ? 8.172 -21.516 -3.352 1 90.94 86 VAL B O 1
ATOM 1600 N N . HIS B 1 87 ? 6.148 -21.656 -4.328 1 88.06 87 HIS B N 1
ATOM 1601 C CA . HIS B 1 87 ? 6.633 -22.438 -5.461 1 88.06 87 HIS B CA 1
ATOM 1602 C C . HIS B 1 87 ? 7.691 -21.672 -6.246 1 88.06 87 HIS B C 1
ATOM 1604 O O . HIS B 1 87 ? 8.719 -22.234 -6.621 1 88.06 87 HIS B O 1
ATOM 1610 N N . HIS B 1 88 ? 7.449 -20.453 -6.41 1 85.56 88 HIS B N 1
ATOM 1611 C CA . HIS B 1 88 ? 8.383 -19.594 -7.137 1 85.56 88 HIS B CA 1
ATOM 1612 C C . HIS B 1 88 ? 9.703 -19.453 -6.391 1 85.56 88 HIS B C 1
ATOM 1614 O O . HIS B 1 88 ? 10.773 -19.531 -6.996 1 85.56 88 HIS B O 1
ATOM 1620 N N . THR B 1 89 ? 9.648 -19.188 -5.152 1 85.25 89 THR B N 1
ATOM 1621 C CA . THR B 1 89 ? 10.828 -19 -4.324 1 85.25 89 THR B CA 1
ATOM 1622 C C . THR B 1 89 ? 11.656 -20.281 -4.25 1 85.25 89 THR B C 1
ATOM 1624 O O . THR B 1 89 ? 12.891 -20.234 -4.305 1 85.25 89 THR B O 1
ATOM 1627 N N . LEU B 1 90 ? 10.938 -21.391 -4.168 1 82.75 90 LEU B N 1
ATOM 1628 C CA . LEU B 1 90 ? 11.625 -22.672 -4.164 1 82.75 90 LEU B CA 1
ATOM 1629 C C . LEU B 1 90 ? 12.328 -22.922 -5.492 1 82.75 90 LEU B C 1
ATOM 1631 O O . LEU B 1 90 ? 13.461 -23.406 -5.52 1 82.75 90 LEU B O 1
ATOM 1635 N N . ALA B 1 91 ? 11.742 -22.562 -6.523 1 79.88 91 ALA B N 1
ATOM 1636 C CA . ALA B 1 91 ? 12.32 -22.734 -7.855 1 79.88 91 ALA B CA 1
ATOM 1637 C C . ALA B 1 91 ? 13.547 -21.844 -8.039 1 79.88 91 ALA B C 1
ATOM 1639 O O . ALA B 1 91 ? 14.516 -22.25 -8.688 1 79.88 91 ALA B O 1
ATOM 1640 N N . GLN B 1 92 ? 13.562 -20.656 -7.52 1 76.88 92 GLN B N 1
ATOM 1641 C CA . GLN B 1 92 ? 14.688 -19.734 -7.609 1 76.88 92 GLN B CA 1
ATOM 1642 C C . GLN B 1 92 ? 15.883 -20.234 -6.801 1 76.88 92 GLN B C 1
ATOM 1644 O O . GLN B 1 92 ? 17.031 -20.031 -7.191 1 76.88 92 GLN B O 1
ATOM 1649 N N . ASN B 1 93 ? 15.492 -20.75 -5.668 1 73.88 93 ASN B N 1
ATOM 1650 C CA . ASN B 1 93 ? 16.547 -21.266 -4.797 1 73.88 93 ASN B CA 1
ATOM 1651 C C . ASN B 1 93 ? 17.156 -22.547 -5.355 1 73.88 93 ASN B C 1
ATOM 1653 O O . ASN B 1 93 ? 18.344 -22.828 -5.137 1 73.88 93 ASN B O 1
ATOM 1657 N N . PHE B 1 94 ? 16.312 -23.438 -5.91 1 65 94 PHE B N 1
ATOM 1658 C CA . PHE B 1 94 ? 16.812 -24.641 -6.547 1 65 94 PHE B CA 1
ATOM 1659 C C . PHE B 1 94 ? 17.516 -24.312 -7.863 1 65 94 PHE B C 1
ATOM 1661 O O . PHE B 1 94 ? 18.438 -25 -8.273 1 65 94 PHE B O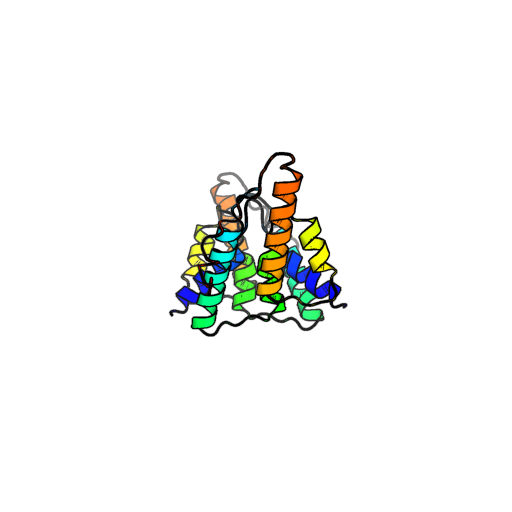 1
ATOM 1668 N N . GLY B 1 95 ? 16.938 -23.391 -8.586 1 58.88 95 GLY B N 1
ATOM 1669 C CA . GLY B 1 95 ? 17.656 -23.031 -9.797 1 58.88 95 GLY B CA 1
ATOM 1670 C C . GLY B 1 95 ? 19.031 -22.438 -9.531 1 58.88 95 GLY B C 1
ATOM 1671 O O . GLY B 1 95 ? 19.953 -22.641 -10.328 1 58.88 95 GLY B O 1
ATOM 1672 N N . ASP B 1 96 ? 19.078 -21.625 -8.469 1 52.5 96 ASP B N 1
ATOM 1673 C CA . ASP B 1 96 ? 20.422 -21.25 -8.078 1 52.5 96 ASP B CA 1
ATOM 1674 C C . ASP B 1 96 ? 21.188 -22.438 -7.52 1 52.5 96 ASP B C 1
ATOM 1676 O O . ASP B 1 96 ? 22.422 -22.438 -7.488 1 52.5 96 ASP B O 1
ATOM 1680 N N . SER B 1 97 ? 20.406 -23.406 -6.805 1 46.81 97 SER B N 1
ATOM 1681 C CA . SER B 1 97 ? 21.047 -24.609 -6.312 1 46.81 97 SER B CA 1
ATOM 1682 C C . SER B 1 97 ? 21.188 -25.656 -7.414 1 46.81 97 SER B C 1
ATOM 1684 O O . SER B 1 97 ? 20.188 -26.25 -7.832 1 46.81 97 SER B O 1
ATOM 1686 N N . SER B 1 98 ? 21.875 -25.766 -8.391 1 44.41 98 SER B N 1
ATOM 1687 C CA . SER B 1 98 ? 22.516 -27.031 -8.75 1 44.41 98 SER B CA 1
ATOM 1688 C C . SER B 1 98 ? 22.703 -27.922 -7.527 1 44.41 98 SER B C 1
ATOM 1690 O O . SER B 1 98 ? 22.547 -29.141 -7.617 1 44.41 98 SER B O 1
ATOM 1692 N N . GLN B 1 99 ? 23.547 -27.672 -6.379 1 39.53 99 GLN B N 1
ATOM 1693 C CA . GLN B 1 99 ? 23.859 -28.625 -5.309 1 39.53 99 GLN B CA 1
ATOM 1694 C C . GLN B 1 99 ? 22.75 -28.641 -4.258 1 39.53 99 GLN B C 1
ATOM 1696 O O . GLN B 1 99 ? 22.938 -29.172 -3.164 1 39.53 99 GLN B O 1
ATOM 1701 N N . VAL B 1 100 ? 21.781 -27.969 -4.121 1 44.94 100 VAL B N 1
ATOM 1702 C CA . VAL B 1 100 ? 21.047 -27.984 -2.857 1 44.94 100 VAL B CA 1
ATOM 1703 C C . VAL B 1 100 ? 20 -29.094 -2.881 1 44.94 100 VAL B C 1
ATOM 1705 O O . VAL B 1 100 ? 19.125 -29.109 -3.748 1 44.94 100 VAL B O 1
ATOM 1708 N N . LYS B 1 101 ? 20.203 -30.344 -2.299 1 40.06 101 LYS B N 1
ATOM 1709 C CA . LYS B 1 101 ? 19.438 -31.438 -1.743 1 40.06 101 LYS B CA 1
ATOM 1710 C C . LYS B 1 101 ? 18.234 -30.922 -0.956 1 40.06 101 LYS B C 1
ATOM 1712 O O . LYS B 1 101 ? 18.391 -30.141 -0.017 1 40.06 101 LYS B O 1
ATOM 1717 N N . ILE B 1 102 ? 17.094 -30.781 -1.342 1 40.62 102 ILE B N 1
ATOM 1718 C CA . ILE B 1 102 ? 15.805 -30.484 -0.746 1 40.62 102 ILE B CA 1
ATOM 1719 C C . ILE B 1 102 ? 15.609 -31.312 0.52 1 40.62 102 ILE B C 1
ATOM 1721 O O . ILE B 1 102 ? 15.508 -32.531 0.453 1 40.62 102 ILE B O 1
ATOM 1725 N N . LYS B 1 103 ? 16.188 -31.078 1.677 1 37.59 103 LYS B N 1
ATOM 1726 C CA . LYS B 1 103 ? 15.891 -31.75 2.939 1 37.59 103 LYS B CA 1
ATOM 1727 C C . LYS B 1 103 ? 14.414 -31.625 3.301 1 37.59 103 LYS B C 1
ATOM 1729 O O . LYS B 1 103 ? 13.977 -30.562 3.758 1 37.59 103 LYS B O 1
ATOM 1734 N N . MET B 1 104 ? 13.25 -32.062 2.492 1 34.53 104 MET B N 1
ATOM 1735 C CA . MET B 1 104 ? 11.875 -32.25 2.932 1 34.53 104 MET B CA 1
ATOM 1736 C C . MET B 1 104 ? 11.828 -32.875 4.324 1 34.53 104 MET B C 1
ATOM 1738 O O . MET B 1 104 ? 12.469 -33.906 4.578 1 34.53 104 MET B O 1
ATOM 1742 N N . GLN B 1 105 ? 11.828 -32.156 5.414 1 33.88 105 GLN B N 1
ATOM 1743 C CA . GLN B 1 105 ? 11.586 -32.719 6.738 1 33.88 105 GLN B CA 1
ATOM 1744 C C . GLN B 1 105 ? 10.305 -33.531 6.762 1 33.88 105 GLN B C 1
ATOM 1746 O O . GLN B 1 105 ? 9.227 -33.031 6.473 1 33.88 105 GLN B O 1
ATOM 1751 N N . ASP B 1 106 ? 10.242 -34.812 6.547 1 36.22 106 ASP B N 1
ATOM 1752 C CA . ASP B 1 106 ? 9.5 -36.062 6.773 1 36.22 106 ASP B CA 1
ATOM 1753 C C . ASP B 1 106 ? 8.766 -36.031 8.117 1 36.22 106 ASP B C 1
ATOM 1755 O O . ASP B 1 106 ? 8.172 -37.031 8.523 1 36.22 106 ASP B O 1
ATOM 1759 N N . GLY B 1 107 ? 8.836 -35 8.961 1 34.88 107 GLY B N 1
ATOM 1760 C CA . GLY B 1 107 ? 8.336 -35.406 10.273 1 34.88 107 GLY B CA 1
ATOM 1761 C C . GLY B 1 107 ? 6.871 -35.781 10.258 1 34.88 107 GLY B C 1
ATOM 1762 O O . GLY B 1 107 ? 6.383 -36.406 11.188 1 34.88 107 GLY B O 1
ATOM 1763 N N . VAL B 1 108 ? 5.992 -35.062 9.531 1 33.38 108 VAL B N 1
ATOM 1764 C CA . VAL B 1 108 ? 4.629 -35.344 9.969 1 33.38 108 VAL B CA 1
ATOM 1765 C C . VAL B 1 108 ? 4.176 -36.719 9.43 1 33.38 108 VAL B C 1
ATOM 1767 O O . VAL B 1 108 ? 3.078 -37.188 9.742 1 33.38 108 VAL B O 1
ATOM 1770 N N . VAL B 1 109 ? 4.809 -37.188 8.289 1 33.28 109 VAL B N 1
ATOM 1771 C CA . VAL B 1 109 ? 4.105 -38.375 7.844 1 33.28 109 VAL B CA 1
ATOM 1772 C C . VAL B 1 109 ? 4.254 -39.469 8.891 1 33.28 109 VAL B C 1
ATOM 1774 O O . VAL B 1 109 ? 5.344 -40.031 9.078 1 33.28 109 VAL B O 1
ATOM 1777 N N . GLY B 1 110 ? 3.932 -39.156 10.195 1 30.52 110 GLY B N 1
ATOM 1778 C CA . GLY B 1 110 ? 3.928 -40.281 11.125 1 30.52 110 GLY B CA 1
ATOM 1779 C C . GLY B 1 110 ? 3.443 -41.562 10.508 1 30.52 110 GLY B C 1
ATOM 1780 O O . GLY B 1 110 ? 2.875 -41.562 9.414 1 30.52 110 GLY B O 1
ATOM 1781 N N . SER B 1 111 ? 3.76 -42.719 11.234 1 32.03 111 SER B N 1
ATOM 1782 C CA . SER B 1 111 ? 3.781 -44.156 11.312 1 32.03 111 SER B CA 1
ATOM 1783 C C . SER B 1 111 ? 2.404 -44.75 11.023 1 32.03 111 SER B C 1
ATOM 1785 O O . SER B 1 111 ? 1.933 -45.625 11.75 1 32.03 111 SER B O 1
ATOM 1787 N N . LEU B 1 112 ? 1.546 -44.156 10.195 1 28.48 112 LEU B N 1
ATOM 1788 C CA . LEU B 1 112 ? 0.33 -44.969 10.117 1 28.48 112 LEU B CA 1
ATOM 1789 C C . LEU B 1 112 ? 0.618 -46.344 9.508 1 28.48 112 LEU B C 1
ATOM 1791 O O . LEU B 1 112 ? -0.279 -46.969 8.953 1 28.48 112 LEU B O 1
ATOM 1795 N N . THR B 1 113 ? 1.869 -46.781 9.594 1 26.94 113 THR B N 1
ATOM 1796 C CA . THR B 1 113 ? 2.006 -48.188 9.211 1 26.94 113 THR B CA 1
ATOM 1797 C C . THR B 1 113 ? 1.026 -49.062 9.992 1 26.94 113 THR B C 1
ATOM 1799 O O . THR B 1 113 ? 0.991 -49.031 11.227 1 26.94 113 THR B O 1
ATOM 1802 N N . GLU B 1 114 ? -0.206 -49.406 9.367 1 22.3 114 GLU B N 1
ATOM 1803 C CA . GLU B 1 114 ? -0.743 -50.688 9.812 1 22.3 114 GLU B CA 1
ATOM 1804 C C . GLU B 1 114 ? 0.267 -51.812 9.602 1 22.3 114 GLU B C 1
ATOM 1806 O O . GLU B 1 114 ? 1.076 -51.75 8.672 1 22.3 114 GLU B O 1
#

InterPro domains:
  IPR061502 Copia/RE1/RE2-like, N-terminal domain [PF14223] (4-89)

Organism: Prunus dulcis (NCBI:txid3755)

Foldseek 3Di:
DDPVQLVVLVVCLQPQAADVVGDLVVSLVSLVVSQVSNVVVPDDDDQQVSQCSSQVRYDPVCVVVNVCQVPDPDRDGNVRSSVVVVVVVVCVVVVVDPPDDPPPPPPPPDDPPD/DDPVQLVVLVVCLQPQAADVVGDLVVSLVSLVVSQVSNVVVPDDDDQQVSQCSSQVRYDPVCVVVNVCQVPDPDRDGNVRSSVVVVVVVVCVVVVVPPPDDPPPPPPPVDDPPD

Radius of gyration: 22.42 Å; Cα contacts (8 Å, |Δi|>4): 155; chains: 2; bounding box: 40×102×38 Å

Secondary structure (DSSP, 8-state):
--HHHHHHHHHHHHH--PPTT--HHHHHHHHHHHHHHHHHTT----HHHHHHHHHTT--GGGHHHHHHHHH-SS---HHHHHHHHHHHHHHHHHHH-SS-------TTS-----/--HHHHHHHHHHHHH--PPTT--HHHHHHHHHHHHHHHHHTT----HHHHHHHHHTT--GGGHHHHHHHHH-SS---HHHHHHHHHHHHHHHHHHH-SS-------TTS-----